Protein AF-A0A5J9U8E8-F1 (afdb_monomer)

Radius of gyration: 53.35 Å; Cα contacts (8 Å, |Δi|>4): 15; chains: 1; bounding box: 93×46×138 Å

Solvent-accessible surface area (backbone atoms only — not comparable to full-atom values): 11077 Å² total; per-residue (Å²): 137,84,82,74,70,74,61,59,66,53,51,55,56,49,52,52,52,48,34,71,74,65,72,51,77,86,63,54,74,63,57,52,53,49,50,54,48,50,54,51,52,48,52,50,49,53,50,50,50,47,49,62,63,32,67,74,78,73,69,73,52,64,86,80,55,54,71,72,59,50,50,54,52,50,52,53,48,54,49,52,51,50,53,51,51,49,55,53,49,50,53,52,52,52,52,54,49,51,54,51,51,50,51,52,51,52,53,50,50,52,53,52,51,53,52,53,49,51,54,53,52,52,50,50,52,53,50,51,52,50,51,52,50,52,51,51,54,53,51,51,53,48,49,55,50,47,53,53,51,56,63,53,56,77,73,60,88,71,88,80,93,77,88,84,95,83,83,88,80,79,78,83,83,78,86,79,87,76,90,80,86,90,134

pLDDT: mean 75.82, std 19.17, range [37.22, 98.06]

Sequence (183 aa):
KKTQPLVCCRLSRILEKYQTNSGKILWDEKHKSLSAEIDRVKKENDNMQIELRLVHLKGEDLNSLQPRELIAIEEALQNGQTNLREKQMDHWRLHKRNVRALNLVLVLCSYIIADGGKMLEDEHKLLTLRAHQQDVELSGGMRDLDIGYQYHQVHHDRDFTSQMPFTFRVQPSHPNLQEDEDE

Mean predicted aligned error: 21.03 Å

Structure (mmCIF, N/CA/C/O backbone):
data_AF-A0A5J9U8E8-F1
#
_entry.id   AF-A0A5J9U8E8-F1
#
loop_
_atom_site.group_PDB
_atom_site.id
_atom_site.type_symbol
_atom_site.label_atom_id
_atom_site.label_alt_id
_atom_site.label_comp_id
_atom_site.label_asym_id
_atom_site.label_entity_id
_atom_site.label_seq_id
_atom_site.pdbx_PDB_ins_code
_atom_site.Cartn_x
_atom_site.Cartn_y
_atom_site.Cartn_z
_atom_site.occupancy
_atom_site.B_iso_or_equiv
_atom_site.auth_seq_id
_atom_site.auth_comp_id
_atom_site.auth_asym_id
_atom_site.auth_atom_id
_atom_site.pdbx_PDB_model_num
ATOM 1 N N . LYS A 1 1 ? 11.512 24.139 36.842 1.00 37.47 1 LYS A N 1
ATOM 2 C CA . LYS A 1 1 ? 10.967 24.775 38.068 1.00 37.47 1 LYS A CA 1
ATOM 3 C C . LYS A 1 1 ? 9.468 24.996 37.859 1.00 37.47 1 LYS A C 1
ATOM 5 O O . LYS A 1 1 ? 9.111 25.944 37.181 1.00 37.47 1 LYS A O 1
ATOM 10 N N . LYS A 1 2 ? 8.603 24.077 38.313 1.00 39.78 2 LYS A N 1
ATOM 11 C CA . LYS A 1 2 ? 7.141 24.255 38.240 1.00 39.78 2 LYS A CA 1
ATOM 12 C C . LYS A 1 2 ? 6.689 24.917 39.538 1.00 39.78 2 LYS A C 1
ATOM 14 O O . LYS A 1 2 ? 6.655 24.271 40.579 1.00 39.78 2 LYS A O 1
ATOM 19 N N . THR A 1 3 ? 6.425 26.214 39.485 1.00 46.28 3 THR A N 1
ATOM 20 C CA . THR A 1 3 ? 5.823 26.985 40.575 1.00 46.28 3 THR A CA 1
ATOM 21 C C . THR A 1 3 ? 4.382 26.504 40.741 1.00 46.28 3 THR A C 1
ATOM 23 O O . THR A 1 3 ? 3.519 26.813 39.926 1.00 46.28 3 THR A O 1
ATOM 26 N N . GLN A 1 4 ? 4.126 25.679 41.757 1.00 51.72 4 GLN A N 1
ATOM 27 C CA . GLN A 1 4 ? 2.762 25.318 42.139 1.00 51.72 4 GLN A CA 1
ATOM 28 C C . GLN A 1 4 ? 2.015 26.576 42.616 1.00 51.72 4 GLN A C 1
ATOM 30 O O . GLN A 1 4 ? 2.573 27.343 43.409 1.00 51.72 4 GLN A O 1
ATOM 35 N N . PRO A 1 5 ? 0.754 26.791 42.204 1.00 49.06 5 PRO A N 1
ATOM 36 C CA . PRO A 1 5 ? -0.050 27.904 42.683 1.00 49.06 5 PRO A CA 1
ATOM 37 C C . PRO A 1 5 ? -0.567 27.583 44.092 1.00 49.06 5 PRO A C 1
ATOM 39 O O . PRO A 1 5 ? -1.714 27.195 44.295 1.00 49.06 5 PRO A O 1
ATOM 42 N N . LEU A 1 6 ? 0.290 27.786 45.093 1.00 52.88 6 LEU A N 1
ATOM 43 C CA . LEU A 1 6 ? 0.006 27.648 46.532 1.00 52.88 6 LEU A CA 1
ATOM 44 C C . LEU A 1 6 ? -1.137 28.550 47.050 1.00 52.88 6 LEU A C 1
ATOM 46 O O . LEU A 1 6 ? -1.513 28.456 48.223 1.00 52.88 6 LEU A O 1
ATOM 50 N N . VAL A 1 7 ? -1.666 29.433 46.199 1.00 53.09 7 VAL A N 1
ATOM 51 C CA . VAL A 1 7 ? -2.755 30.368 46.505 1.00 53.09 7 VAL A CA 1
ATOM 52 C C . VAL A 1 7 ? -4.131 29.748 46.220 1.00 53.09 7 VAL A C 1
ATOM 54 O O . VAL A 1 7 ? -5.043 29.938 47.021 1.00 53.09 7 VAL A O 1
ATOM 57 N N . CYS A 1 8 ? -4.274 28.929 45.168 1.00 52.53 8 CYS A N 1
ATOM 58 C CA . CYS A 1 8 ? -5.560 28.314 44.803 1.00 52.53 8 CYS A CA 1
ATOM 59 C C . CYS A 1 8 ? -6.044 27.341 45.893 1.00 52.53 8 CYS A C 1
ATOM 61 O O . CYS A 1 8 ? -7.137 27.493 46.432 1.00 52.53 8 CYS A O 1
ATOM 63 N N . CYS A 1 9 ? -5.173 26.431 46.344 1.00 55.84 9 CYS A N 1
ATOM 64 C CA . CYS A 1 9 ? -5.527 25.422 47.349 1.00 55.84 9 CYS A CA 1
ATOM 65 C C . CYS A 1 9 ? -5.866 26.019 48.727 1.00 55.84 9 CYS A C 1
ATOM 67 O O . CYS A 1 9 ? -6.602 25.413 49.505 1.00 55.84 9 CYS A O 1
ATOM 69 N N . ARG A 1 10 ? -5.318 27.199 49.053 1.00 72.19 10 ARG A N 1
ATOM 70 C CA . ARG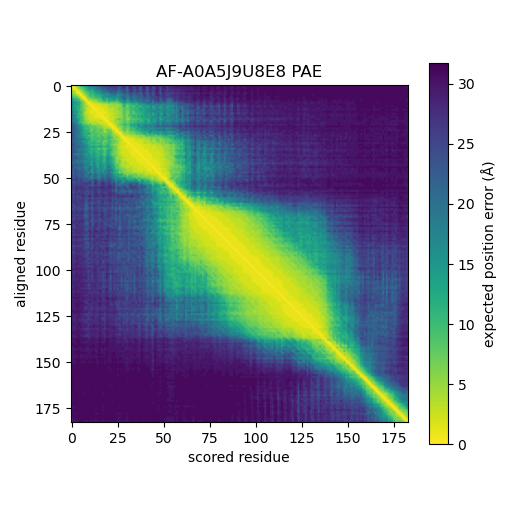 A 1 10 ? -5.547 27.871 50.341 1.00 72.19 10 ARG A CA 1
ATOM 71 C C . ARG A 1 10 ? -6.932 28.508 50.390 1.00 72.19 10 ARG A C 1
ATOM 73 O O . ARG A 1 10 ? -7.628 28.348 51.387 1.00 72.19 10 ARG A O 1
ATOM 80 N N . LEU A 1 11 ? -7.340 29.162 49.303 1.00 73.38 11 LEU A N 1
ATOM 81 C CA . LEU A 1 11 ? -8.665 29.759 49.182 1.00 73.38 11 LEU A CA 1
ATOM 82 C C . LEU A 1 11 ? -9.757 28.687 49.092 1.00 73.38 11 LEU A C 1
ATOM 84 O O . LEU A 1 11 ? -10.726 28.770 49.841 1.00 73.38 11 LEU A O 1
ATOM 88 N N . SER A 1 12 ? -9.569 27.640 48.278 1.00 76.50 12 SER A N 1
ATOM 89 C CA . SER A 1 12 ? -10.528 26.527 48.174 1.00 76.50 12 SER A CA 1
ATOM 90 C C . SER A 1 12 ? -10.829 25.905 49.537 1.00 76.50 12 SER A C 1
ATOM 92 O O . SER A 1 12 ? -11.984 25.715 49.898 1.00 76.50 12 SER A O 1
ATOM 94 N N . ARG A 1 13 ? -9.789 25.683 50.345 1.00 77.88 13 ARG A N 1
ATOM 95 C CA . ARG A 1 13 ? -9.898 25.068 51.671 1.00 77.88 13 ARG A CA 1
ATOM 96 C C . ARG A 1 13 ? -10.499 26.002 52.733 1.00 77.88 13 ARG A C 1
ATOM 98 O O . ARG A 1 13 ? -11.072 25.525 53.708 1.00 77.88 13 ARG A O 1
ATOM 105 N N . ILE A 1 14 ? -10.375 27.323 52.574 1.00 81.25 14 ILE A N 1
ATOM 106 C CA . ILE A 1 14 ? -11.047 28.317 53.433 1.00 81.25 14 ILE A CA 1
ATOM 107 C C . ILE A 1 14 ? -12.534 28.420 53.069 1.00 81.25 14 ILE A C 1
ATOM 109 O O . ILE A 1 14 ? -13.376 28.434 53.965 1.00 81.25 14 ILE A O 1
ATOM 113 N N . LEU A 1 15 ? -12.858 28.436 51.773 1.00 74.81 15 LEU A N 1
ATOM 114 C CA . LEU A 1 15 ? -14.234 28.477 51.274 1.00 74.81 15 LEU A CA 1
ATOM 115 C C . LEU A 1 15 ? -15.009 27.210 51.651 1.00 74.81 15 LEU A C 1
ATOM 117 O O . LEU A 1 15 ? -16.136 27.311 52.124 1.00 74.81 15 LEU A O 1
ATOM 121 N N . GLU A 1 16 ? -14.383 26.037 51.547 1.00 77.31 16 GLU A N 1
ATOM 122 C CA . GLU A 1 16 ? -14.964 24.755 51.962 1.00 77.31 16 GLU A CA 1
ATOM 123 C C . GLU A 1 16 ? -15.285 24.731 53.468 1.00 77.31 16 GLU A C 1
ATOM 125 O O . GLU A 1 16 ? -16.389 24.364 53.869 1.00 77.31 16 GLU A O 1
ATOM 130 N N . LYS A 1 17 ? -14.369 25.222 54.316 1.00 80.75 17 LYS A N 1
ATOM 131 C CA . LYS A 1 17 ? -14.613 25.369 55.763 1.00 80.75 17 LYS A CA 1
ATOM 132 C C . LYS A 1 17 ? -15.726 26.365 56.076 1.00 80.75 17 LYS A C 1
ATOM 134 O O . LYS A 1 17 ? -16.540 26.113 56.957 1.00 80.75 17 LYS A O 1
ATOM 139 N N . TYR A 1 18 ? -15.773 27.493 55.372 1.00 76.38 18 TYR A N 1
ATOM 140 C CA . TYR A 1 18 ? -16.843 28.471 55.546 1.00 76.38 18 TYR A CA 1
ATOM 141 C C . TYR A 1 18 ? -18.205 27.882 55.158 1.00 76.38 18 TYR A C 1
ATOM 143 O O . TYR A 1 18 ? -19.180 28.074 55.879 1.00 76.38 18 TYR A O 1
ATOM 151 N N . GLN A 1 19 ? -18.267 27.113 54.071 1.00 74.12 19 GLN A N 1
ATOM 152 C CA . GLN A 1 19 ? -19.494 26.476 53.597 1.00 74.12 19 GLN A CA 1
ATOM 153 C C . GLN A 1 19 ? -20.010 25.418 54.588 1.00 74.12 19 GLN A C 1
ATOM 155 O O . GLN A 1 19 ? -21.196 25.420 54.918 1.00 74.12 19 GLN A O 1
ATOM 160 N N . THR A 1 20 ? -19.114 24.584 55.129 1.00 76.06 20 THR A N 1
ATOM 161 C CA . THR A 1 20 ? -19.438 23.576 56.154 1.00 76.06 20 THR A CA 1
ATOM 162 C C . THR A 1 20 ? -19.908 24.210 57.465 1.00 76.06 20 THR A C 1
ATOM 164 O O . THR A 1 20 ? -20.854 23.724 58.077 1.00 76.06 20 THR A O 1
ATOM 167 N N . ASN A 1 21 ? -19.293 25.320 57.886 1.00 79.50 21 ASN A N 1
ATOM 168 C CA . ASN A 1 21 ? -19.608 25.959 59.166 1.00 79.50 21 ASN A CA 1
ATOM 169 C C . ASN A 1 21 ? -20.811 26.915 59.092 1.00 79.50 21 ASN A C 1
ATOM 171 O O . ASN A 1 21 ? -21.526 27.071 60.077 1.00 79.50 21 ASN A O 1
ATOM 175 N N . SER A 1 22 ? -21.026 27.584 57.955 1.00 74.00 22 SER A N 1
ATOM 176 C CA . SER A 1 22 ? -22.103 28.569 57.778 1.00 74.00 22 SER A CA 1
ATOM 177 C C . SER A 1 22 ? -23.404 27.954 57.253 1.00 74.00 22 SER A C 1
ATOM 179 O O . SER A 1 22 ? -24.429 28.637 57.281 1.00 74.00 22 SER A O 1
ATOM 181 N N . GLY A 1 23 ? -23.370 26.742 56.686 1.00 67.19 23 GLY A N 1
ATOM 182 C CA . GLY A 1 23 ? -24.523 26.083 56.053 1.00 67.19 23 GLY A CA 1
ATOM 183 C C . GLY A 1 23 ? -25.063 26.776 54.791 1.00 67.19 23 GLY A C 1
ATOM 184 O O . GLY A 1 23 ? -25.986 26.274 54.154 1.00 67.19 23 GLY A O 1
ATOM 185 N N . LYS A 1 24 ? -24.500 27.927 54.401 1.00 67.94 24 LYS A N 1
ATOM 186 C CA . LYS A 1 24 ? -24.875 28.674 53.198 1.00 67.94 24 LYS A CA 1
ATOM 187 C C . LYS A 1 24 ? -24.068 28.168 52.013 1.00 67.94 24 LYS A C 1
ATOM 189 O O . LYS A 1 24 ? -22.840 28.197 52.033 1.00 67.94 24 LYS A O 1
ATOM 194 N N . ILE A 1 25 ? -24.766 27.731 50.970 1.00 68.88 25 ILE A N 1
ATOM 195 C CA . ILE A 1 25 ? -24.139 27.288 49.729 1.00 68.88 25 ILE A CA 1
ATOM 196 C C . ILE A 1 25 ? -23.634 28.526 48.982 1.00 68.88 25 ILE A C 1
ATOM 198 O O . ILE A 1 25 ? -24.423 29.362 48.556 1.00 68.88 25 ILE A O 1
ATOM 202 N N . LEU A 1 26 ? -22.312 28.641 48.848 1.00 68.31 26 LEU A N 1
ATOM 203 C CA . LEU A 1 26 ? -21.644 29.733 48.124 1.00 68.31 26 LEU A CA 1
ATOM 204 C C . LEU A 1 26 ? -21.872 29.670 46.606 1.00 68.31 26 LEU A C 1
ATOM 206 O O . LEU A 1 26 ? -21.701 30.663 45.907 1.00 68.31 26 LEU A O 1
ATOM 210 N N . TRP A 1 27 ? -22.247 28.495 46.108 1.00 73.56 27 TRP A N 1
ATOM 211 C CA . TRP A 1 27 ? -22.506 28.227 44.702 1.00 73.56 27 TRP A CA 1
ATOM 212 C C . TRP A 1 27 ? -23.935 28.642 44.362 1.00 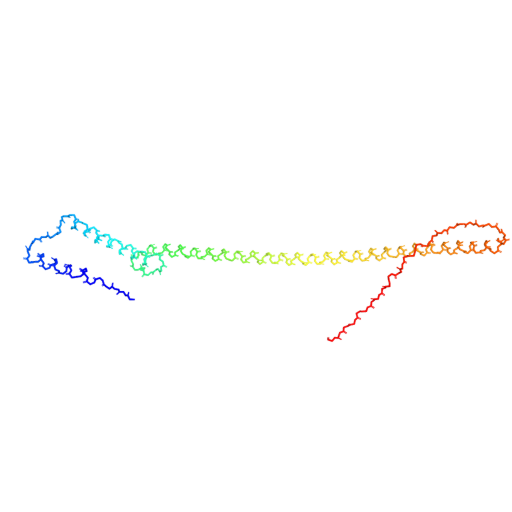73.56 27 TRP A C 1
ATOM 214 O O . TRP A 1 27 ? -24.888 28.076 44.907 1.00 73.56 27 TRP A O 1
ATOM 224 N N . ASP A 1 28 ? -24.086 29.597 43.447 1.00 76.75 28 ASP A N 1
ATOM 225 C CA . ASP A 1 28 ? -25.384 29.835 42.820 1.00 76.75 28 ASP A CA 1
ATOM 226 C C . ASP A 1 28 ? -25.791 28.634 41.937 1.00 76.75 28 ASP A C 1
ATOM 228 O O . ASP A 1 28 ? -25.000 27.725 41.652 1.00 76.75 28 ASP A O 1
ATOM 232 N N . GLU A 1 29 ? -27.050 28.620 41.505 1.00 81.56 29 GLU A N 1
ATOM 233 C CA . GLU A 1 29 ? -27.605 27.531 40.694 1.00 81.56 29 GLU A CA 1
ATOM 234 C C . GLU A 1 29 ? -26.835 27.327 39.375 1.00 81.56 29 GLU A C 1
ATOM 236 O O . GLU A 1 29 ? -26.676 26.202 38.900 1.00 81.56 29 GLU A O 1
ATOM 241 N N . LYS A 1 30 ? -26.270 28.402 38.811 1.00 81.94 30 LYS A N 1
ATOM 242 C CA . LYS A 1 30 ? -25.501 28.338 37.565 1.00 81.94 30 LYS A CA 1
ATOM 243 C C . LYS A 1 30 ? -24.173 27.620 37.763 1.00 81.94 30 LYS A C 1
ATOM 245 O O . LYS A 1 30 ? -23.822 26.785 36.935 1.00 81.94 30 LYS A O 1
ATOM 250 N N . HIS A 1 31 ? -23.447 27.893 38.848 1.00 83.25 31 HIS A N 1
ATOM 251 C CA . HIS A 1 31 ? -22.169 27.227 39.101 1.00 83.25 31 HIS A CA 1
ATOM 252 C C . HIS A 1 31 ? -22.350 25.735 39.412 1.00 83.25 31 HIS A C 1
ATOM 254 O O . HIS A 1 31 ? -21.521 24.927 38.997 1.00 83.25 31 HIS A O 1
ATOM 260 N N . LYS A 1 32 ? -23.448 25.344 40.075 1.00 82.50 32 LYS A N 1
ATOM 261 C CA . LYS A 1 32 ? -23.787 23.922 40.261 1.00 82.50 32 LYS A CA 1
ATOM 262 C C . LYS A 1 32 ? -24.104 23.236 38.937 1.00 82.50 32 LYS A C 1
ATOM 264 O O . LYS A 1 32 ? -23.546 22.177 38.658 1.00 82.50 32 LYS A O 1
ATOM 269 N N . SER A 1 33 ? -24.949 23.855 38.111 1.00 87.00 33 SER A N 1
ATOM 270 C CA . SER A 1 33 ? -25.283 23.336 36.782 1.00 87.00 33 SER A CA 1
ATOM 271 C C . SER A 1 33 ? -24.042 23.213 35.897 1.00 87.00 33 SER A C 1
ATOM 273 O O . SER A 1 33 ? -23.883 22.212 35.208 1.00 87.00 33 SER A O 1
ATOM 275 N N . LEU A 1 34 ? -23.145 24.201 35.935 1.00 89.00 34 LEU A N 1
ATOM 276 C CA . LEU A 1 34 ? -21.908 24.184 35.160 1.00 89.00 34 LEU A CA 1
ATOM 277 C C . LEU A 1 34 ? -20.933 23.114 35.665 1.00 89.00 34 LEU A C 1
ATOM 279 O O . LEU A 1 34 ? -20.301 22.446 34.855 1.00 89.00 34 LEU A O 1
ATOM 283 N N . SER A 1 35 ? -20.831 22.900 36.980 1.00 86.94 35 SER A N 1
ATOM 284 C CA . SER A 1 35 ? -20.032 21.799 37.534 1.00 86.94 35 SER A CA 1
ATOM 285 C C . SER A 1 35 ? -20.570 20.438 37.089 1.00 86.94 35 SER A C 1
ATOM 287 O O . SER A 1 35 ? -19.794 19.587 36.667 1.00 86.94 35 SER A O 1
ATOM 289 N N . ALA A 1 36 ? -21.893 20.252 37.115 1.00 89.69 36 ALA A N 1
ATOM 290 C CA . ALA A 1 36 ? -22.527 19.027 36.634 1.00 89.69 36 ALA A CA 1
ATOM 291 C C . ALA A 1 36 ? -22.300 18.810 35.127 1.00 89.69 36 ALA A C 1
ATOM 293 O O . ALA A 1 36 ? -22.057 17.684 34.698 1.00 89.69 36 ALA A O 1
ATOM 294 N N . GLU A 1 37 ? -22.333 19.882 34.329 1.00 91.19 37 GLU A N 1
ATOM 295 C CA . GLU A 1 37 ? -22.012 19.851 32.899 1.00 91.19 37 GLU A CA 1
ATOM 296 C C . GLU A 1 37 ? -20.549 19.458 32.659 1.00 91.19 37 GLU A C 1
ATOM 298 O O . GLU A 1 37 ? -20.271 18.580 31.847 1.00 91.19 37 GLU A O 1
ATOM 303 N N . ILE A 1 38 ? -19.615 20.042 33.417 1.00 90.31 38 ILE A N 1
ATOM 304 C CA . ILE A 1 38 ? -18.188 19.706 33.359 1.00 90.31 38 ILE A CA 1
ATOM 305 C C . ILE A 1 38 ? -17.965 18.224 33.677 1.00 90.31 38 ILE A C 1
ATOM 307 O O . ILE A 1 38 ? -17.190 17.568 32.985 1.00 90.31 38 ILE A O 1
ATOM 311 N N . ASP A 1 39 ? -18.630 17.680 34.695 1.00 91.44 39 ASP A N 1
ATOM 312 C CA . ASP A 1 39 ? -18.473 16.272 35.071 1.00 91.44 39 ASP A CA 1
ATOM 313 C C . ASP A 1 39 ? -19.092 15.324 34.032 1.00 91.44 39 ASP A C 1
ATOM 315 O O . ASP A 1 39 ? -18.523 14.270 33.737 1.00 91.44 39 ASP A O 1
ATOM 319 N N . ARG A 1 40 ? -20.202 15.725 33.401 1.00 94.75 40 ARG A N 1
ATOM 320 C CA . ARG A 1 40 ? -20.789 15.003 32.263 1.00 94.75 40 ARG A CA 1
ATOM 321 C C . ARG A 1 40 ? -19.854 14.984 31.054 1.00 94.75 40 ARG A C 1
ATOM 323 O O . ARG A 1 40 ? -19.593 13.910 30.521 1.00 94.75 40 ARG A O 1
ATOM 330 N N . VAL A 1 41 ? -19.314 16.142 30.671 1.00 89.50 41 VAL A N 1
ATOM 331 C CA . VAL A 1 41 ? -18.383 16.279 29.540 1.00 89.50 41 VAL A CA 1
ATOM 332 C C . VAL A 1 41 ? -17.078 15.530 29.806 1.00 89.50 41 VAL A C 1
ATOM 334 O O . VAL A 1 41 ? -16.542 14.907 28.896 1.00 89.50 41 VAL A O 1
ATOM 337 N N . LYS A 1 42 ? -16.567 15.526 31.044 1.00 91.25 42 LYS A N 1
ATOM 338 C CA . LYS A 1 42 ? -15.406 14.700 31.420 1.00 91.25 42 LYS A CA 1
ATOM 339 C C . LYS A 1 42 ? -15.688 13.215 31.236 1.00 91.25 42 LYS A C 1
ATOM 341 O O . LYS A 1 42 ? -14.891 12.535 30.606 1.00 91.25 42 LYS A O 1
ATOM 346 N N . LYS A 1 43 ? -16.837 12.731 31.717 1.00 91.31 43 LYS A N 1
ATOM 347 C CA . LYS A 1 43 ? -17.240 11.329 31.557 1.00 91.31 43 LYS A CA 1
ATOM 348 C C . LYS A 1 43 ? -17.389 10.938 30.084 1.00 91.31 43 LYS A C 1
ATOM 350 O O . LYS A 1 43 ? -16.976 9.854 29.691 1.00 91.31 43 LYS A O 1
ATOM 355 N N . GLU A 1 44 ? -17.957 11.819 29.267 1.00 86.19 44 GLU A N 1
ATOM 356 C CA . GLU A 1 44 ? -18.070 11.612 27.822 1.00 86.19 44 GLU A CA 1
ATOM 357 C C . GLU A 1 44 ? -16.695 11.604 27.139 1.00 86.19 44 GLU A C 1
ATOM 359 O O . GLU A 1 44 ? -16.427 10.748 26.302 1.00 86.19 44 GLU A O 1
ATOM 364 N N . ASN A 1 45 ? -15.787 12.499 27.534 1.00 83.81 45 ASN A N 1
ATOM 365 C CA . ASN A 1 45 ? -14.418 12.537 27.020 1.00 83.81 45 ASN A CA 1
ATOM 366 C C . ASN A 1 45 ? -13.623 11.283 27.408 1.00 83.81 45 ASN A C 1
ATOM 368 O O . ASN A 1 45 ? -12.926 10.724 26.566 1.00 83.81 45 ASN A O 1
ATOM 372 N N . ASP A 1 46 ? -13.774 10.802 28.642 1.00 81.69 46 ASP A N 1
ATOM 373 C CA . ASP A 1 46 ? -13.165 9.552 29.100 1.00 81.69 46 ASP A CA 1
ATOM 374 C C . ASP A 1 46 ? -13.709 8.356 28.303 1.00 81.69 46 ASP A C 1
ATOM 376 O O . ASP A 1 46 ? -12.930 7.524 27.840 1.00 81.69 46 ASP A O 1
ATOM 380 N N . ASN A 1 47 ? -15.023 8.312 28.050 1.00 78.62 47 ASN A N 1
ATOM 381 C CA . ASN A 1 47 ? -15.641 7.297 27.194 1.00 78.62 47 ASN A CA 1
ATOM 382 C C . ASN A 1 47 ? -15.101 7.353 25.756 1.00 78.62 47 ASN A C 1
ATOM 384 O O . ASN A 1 47 ? -14.697 6.328 25.213 1.00 78.62 47 ASN A O 1
ATOM 388 N N . MET A 1 48 ? -15.016 8.543 25.159 1.00 78.12 48 MET A N 1
ATOM 389 C CA . MET A 1 48 ? -14.456 8.713 23.815 1.00 78.12 48 MET A CA 1
ATOM 390 C C . MET A 1 48 ? -12.972 8.336 23.761 1.00 78.12 48 MET A C 1
ATOM 392 O O . MET A 1 48 ? -12.525 7.737 22.789 1.00 78.12 48 MET A O 1
ATOM 396 N N . GLN A 1 49 ? -12.185 8.651 24.793 1.00 69.62 49 GLN A N 1
ATOM 397 C CA . GLN A 1 49 ? -10.782 8.238 24.869 1.00 69.62 49 GLN A CA 1
ATOM 398 C C . GLN A 1 49 ? -10.628 6.724 25.006 1.00 69.62 49 GLN A C 1
ATOM 400 O O . GLN A 1 49 ? -9.678 6.175 24.451 1.00 69.62 49 GLN A O 1
ATOM 405 N N . ILE A 1 50 ? -11.539 6.053 25.717 1.00 64.12 50 ILE A N 1
ATOM 406 C CA . ILE A 1 50 ? -11.605 4.590 25.792 1.00 64.12 50 ILE A CA 1
ATOM 407 C C . ILE A 1 50 ? -11.925 4.017 24.409 1.00 64.12 50 ILE A C 1
ATOM 409 O O . ILE A 1 50 ? -11.171 3.179 23.927 1.00 64.12 50 ILE A O 1
ATOM 413 N N . GLU A 1 51 ? -12.951 4.517 23.721 1.00 62.50 51 GLU A N 1
ATOM 414 C CA . GLU A 1 51 ? -13.308 4.062 22.369 1.00 62.50 51 GLU A CA 1
ATOM 415 C C . GLU A 1 51 ? -12.176 4.308 21.353 1.00 62.50 51 GLU A C 1
ATOM 417 O O . GLU A 1 51 ? -11.796 3.411 20.599 1.00 62.50 51 GLU A O 1
ATOM 422 N N . LEU A 1 52 ? -11.544 5.486 21.381 1.00 60.50 52 LEU A N 1
ATOM 423 C CA . LEU A 1 52 ? -10.422 5.823 20.498 1.00 60.50 52 LEU A CA 1
ATOM 424 C C . LEU A 1 52 ? -9.147 5.018 20.810 1.00 60.50 52 LEU A C 1
ATOM 426 O O . LEU A 1 52 ? -8.379 4.722 19.892 1.00 60.50 52 LEU A O 1
ATOM 430 N N . ARG A 1 53 ? -8.894 4.671 22.083 1.00 57.38 53 ARG A N 1
ATOM 431 C CA . ARG A 1 53 ? -7.690 3.934 22.513 1.00 57.38 53 ARG A CA 1
ATOM 432 C C . ARG A 1 53 ? -7.841 2.414 22.402 1.00 57.38 53 ARG A C 1
ATOM 434 O O . ARG A 1 53 ? -6.882 1.776 21.982 1.00 57.38 53 ARG A O 1
ATOM 441 N N . LEU A 1 54 ? -8.994 1.841 22.751 1.00 52.78 54 LEU A N 1
ATOM 442 C CA . LEU A 1 54 ? -9.202 0.385 22.817 1.00 52.78 54 LEU A CA 1
ATOM 443 C C . LEU A 1 54 ? -9.817 -0.217 21.540 1.00 52.78 54 LEU A C 1
ATOM 445 O O . LEU A 1 54 ? -9.482 -1.356 21.210 1.00 52.78 54 LEU A O 1
ATOM 449 N N . VAL A 1 55 ? -10.643 0.521 20.783 1.00 55.34 55 VAL A N 1
ATOM 450 C CA . VAL A 1 55 ? -11.466 -0.074 19.705 1.00 55.34 55 VAL A CA 1
ATOM 451 C C . VAL A 1 55 ? -10.873 0.090 18.296 1.00 55.34 55 VAL A C 1
ATOM 453 O O . VAL A 1 55 ? -11.042 -0.803 17.471 1.00 55.34 55 VAL A O 1
ATOM 456 N N . HIS A 1 56 ? -10.117 1.156 17.988 1.00 53.12 56 HIS A N 1
ATOM 457 C CA . HIS A 1 56 ? -9.818 1.482 16.577 1.00 53.12 56 HIS A CA 1
ATOM 458 C C . HIS A 1 56 ? -8.397 1.228 16.046 1.00 53.12 56 HIS A C 1
ATOM 460 O O . HIS A 1 56 ? -8.230 1.218 14.828 1.00 53.12 56 HIS A O 1
ATOM 466 N N . LEU A 1 57 ? -7.365 1.029 16.878 1.00 53.94 57 LEU A N 1
ATOM 467 C CA . LEU A 1 57 ? -5.981 1.018 16.357 1.00 53.94 57 LEU A CA 1
ATOM 468 C C . LEU A 1 57 ? -5.109 -0.183 16.742 1.00 53.94 57 LEU A C 1
ATOM 470 O O . LEU A 1 57 ? -4.046 -0.343 16.144 1.00 53.94 57 LEU A O 1
ATOM 474 N N . LYS A 1 58 ? -5.513 -1.030 17.700 1.00 57.47 58 LYS A N 1
ATOM 475 C CA . LYS A 1 58 ? -4.641 -2.119 18.191 1.00 57.47 58 LYS A CA 1
ATOM 476 C C . LYS A 1 58 ? -5.315 -3.454 18.528 1.00 57.47 58 LYS A C 1
ATOM 478 O O . LYS A 1 58 ? -4.599 -4.401 18.828 1.00 57.47 58 LYS A O 1
ATOM 483 N N . GLY A 1 59 ? -6.646 -3.558 18.455 1.00 57.62 59 GLY A N 1
ATOM 484 C CA . GLY A 1 59 ? -7.352 -4.794 18.826 1.00 57.62 59 GLY A CA 1
ATOM 485 C C . GLY A 1 59 ? -7.225 -5.137 20.316 1.00 57.62 59 GLY A C 1
ATOM 486 O O . GLY A 1 59 ? -7.098 -6.305 20.666 1.00 57.62 59 GLY A O 1
ATOM 487 N N . GLU A 1 60 ? -7.201 -4.128 21.191 1.00 58.56 60 GLU A N 1
ATOM 488 C CA . GLU A 1 60 ? -6.928 -4.317 22.624 1.00 58.56 60 GLU A CA 1
ATOM 489 C C . GLU A 1 60 ? -8.185 -4.670 23.446 1.00 58.56 60 GLU A C 1
ATOM 491 O O . GLU A 1 60 ? -8.034 -5.234 24.527 1.00 58.56 60 GLU A O 1
ATOM 496 N N . ASP A 1 61 ? -9.408 -4.446 22.938 1.00 56.84 61 ASP A N 1
ATOM 497 C CA . ASP A 1 61 ? -10.646 -4.927 23.587 1.00 56.84 61 ASP A CA 1
ATOM 498 C C . ASP A 1 61 ? -11.558 -5.748 22.662 1.00 56.84 61 ASP A C 1
ATOM 500 O O . ASP A 1 61 ? -12.712 -5.410 22.388 1.00 56.84 61 ASP A O 1
ATOM 504 N N . LEU A 1 62 ? -11.024 -6.874 22.183 1.00 59.53 62 LEU A N 1
ATOM 505 C CA . LEU A 1 62 ? -11.772 -7.876 21.412 1.00 59.53 62 LEU A CA 1
ATOM 506 C C . LEU A 1 62 ? -12.854 -8.586 22.244 1.00 59.53 62 LEU A C 1
ATOM 508 O O . LEU A 1 62 ? -13.747 -9.206 21.675 1.00 59.53 62 LEU A O 1
ATOM 512 N N . ASN A 1 63 ? -12.790 -8.491 23.577 1.00 63.72 63 ASN A N 1
ATOM 513 C CA . ASN A 1 63 ? -13.721 -9.161 24.487 1.00 63.72 63 ASN A CA 1
ATOM 514 C C . ASN A 1 63 ? -15.089 -8.463 24.570 1.00 63.72 63 ASN A C 1
ATOM 516 O O . ASN A 1 63 ? -16.046 -9.067 25.053 1.00 63.72 63 ASN A O 1
ATOM 520 N N . SER A 1 64 ? -15.186 -7.210 24.115 1.00 68.00 64 SER A N 1
ATOM 521 C CA . SER A 1 64 ? -16.444 -6.451 24.065 1.00 68.00 64 SER A CA 1
ATOM 522 C C . SER A 1 64 ? -17.275 -6.713 22.797 1.00 68.00 64 SER A C 1
ATOM 524 O O . SER A 1 64 ? -18.490 -6.505 22.802 1.00 68.00 64 SER A O 1
ATOM 526 N N . LEU A 1 65 ? -16.637 -7.193 21.722 1.00 69.25 65 LEU A N 1
ATOM 527 C CA . LEU A 1 65 ? -17.244 -7.413 20.406 1.00 69.25 65 LEU A CA 1
ATOM 528 C C . LEU A 1 65 ? -17.981 -8.752 20.334 1.00 69.25 65 LEU A C 1
ATOM 530 O O . LEU A 1 65 ? -17.514 -9.772 20.845 1.00 69.25 65 LEU A O 1
ATOM 534 N N . GLN A 1 66 ? -19.124 -8.779 19.641 1.00 77.56 66 GLN A N 1
ATOM 535 C CA . GLN A 1 66 ? -19.820 -10.038 19.393 1.00 77.56 66 GLN A CA 1
ATOM 536 C C . GLN A 1 66 ? -19.068 -10.870 18.340 1.00 77.56 66 GLN A C 1
ATOM 538 O O . GLN A 1 66 ? -18.513 -10.306 17.392 1.00 77.56 66 GLN A O 1
ATOM 543 N N . PRO A 1 67 ? -19.114 -12.215 18.405 1.00 83.12 67 PRO A N 1
ATOM 544 C CA . PRO A 1 67 ? -18.404 -13.078 17.456 1.00 83.12 67 PRO A CA 1
ATOM 545 C C . PRO A 1 67 ? -18.691 -12.763 15.980 1.00 83.12 67 PRO A C 1
ATOM 547 O O . PRO A 1 67 ? -17.804 -12.840 15.139 1.00 83.12 67 PRO A O 1
ATOM 550 N N . ARG A 1 68 ? -19.924 -12.352 15.658 1.00 83.25 68 ARG A N 1
ATOM 551 C CA . ARG A 1 68 ? -20.326 -11.984 14.292 1.00 83.25 68 ARG A CA 1
ATOM 552 C C . ARG A 1 68 ? -19.612 -10.733 13.772 1.00 83.25 68 ARG A C 1
ATOM 554 O O . ARG A 1 68 ? -19.303 -10.660 12.588 1.00 83.25 68 ARG A O 1
ATOM 561 N N . GLU A 1 69 ? -19.384 -9.755 14.640 1.00 78.19 69 GLU A N 1
ATOM 562 C CA . GLU A 1 69 ? -18.693 -8.510 14.294 1.00 78.19 69 GLU A CA 1
ATOM 563 C C . GLU A 1 69 ? -17.196 -8.771 14.120 1.00 78.19 69 GLU A C 1
ATOM 565 O O . GLU A 1 69 ? -16.588 -8.276 13.174 1.00 78.19 69 GLU A O 1
ATOM 570 N N . LEU A 1 70 ? -16.631 -9.633 14.971 1.00 83.19 70 LEU A N 1
ATOM 571 C CA . LEU A 1 70 ? -15.236 -10.050 14.887 1.00 83.19 70 LEU A CA 1
ATOM 572 C C . LEU A 1 70 ? -14.927 -10.800 13.580 1.00 83.19 70 LEU A C 1
ATOM 574 O O . LEU A 1 70 ? -13.954 -10.465 12.910 1.00 83.19 70 LEU A O 1
ATOM 578 N N . ILE A 1 71 ? -15.784 -11.748 13.182 1.00 84.81 71 ILE A N 1
ATOM 579 C CA . ILE A 1 71 ? -15.641 -12.500 11.921 1.00 84.81 71 ILE A CA 1
ATOM 580 C C . ILE A 1 71 ? -15.659 -11.556 10.713 1.00 84.81 71 ILE A C 1
ATOM 582 O O . ILE A 1 71 ? -14.817 -11.666 9.827 1.00 84.81 71 ILE A O 1
ATOM 586 N N . ALA A 1 72 ? -16.581 -10.589 10.684 1.00 86.19 72 ALA A N 1
ATOM 587 C CA . ALA A 1 72 ? -16.666 -9.637 9.577 1.00 86.19 72 ALA A CA 1
ATOM 588 C C . ALA A 1 72 ? -15.396 -8.771 9.451 1.00 86.19 72 ALA A C 1
ATOM 590 O O . ALA A 1 72 ? -14.939 -8.489 8.342 1.00 86.19 72 ALA A O 1
ATOM 591 N N . ILE A 1 73 ? -14.810 -8.365 10.583 1.00 85.44 73 ILE A N 1
ATOM 592 C CA . ILE A 1 73 ? -13.554 -7.604 10.616 1.00 85.44 73 ILE A CA 1
ATOM 593 C C . ILE A 1 73 ? -12.379 -8.477 10.160 1.00 85.44 73 ILE A C 1
ATOM 595 O O . ILE A 1 73 ? -11.556 -8.023 9.363 1.00 85.44 73 ILE A O 1
ATOM 599 N N . GLU A 1 74 ? -12.310 -9.723 10.629 1.00 88.12 74 GLU A N 1
ATOM 600 C CA . GLU A 1 74 ? -11.283 -10.687 10.230 1.00 88.12 74 GLU A CA 1
ATOM 601 C C . GLU A 1 74 ? -11.319 -10.942 8.720 1.00 88.12 74 GLU A C 1
ATOM 603 O O . GLU A 1 74 ? -10.297 -10.795 8.052 1.00 88.12 74 GLU A O 1
ATOM 608 N N . GLU A 1 75 ? -12.491 -11.234 8.154 1.00 91.50 75 GLU A N 1
ATOM 609 C CA . GLU A 1 75 ? -12.659 -11.453 6.715 1.00 91.50 75 GLU A CA 1
ATOM 610 C C . GLU A 1 75 ? -12.257 -10.219 5.899 1.00 91.50 75 GLU A C 1
ATOM 612 O O . GLU A 1 75 ? -11.532 -10.332 4.906 1.00 91.50 75 GLU A O 1
ATOM 617 N N . ALA A 1 76 ? -12.679 -9.023 6.319 1.00 92.75 76 ALA A N 1
ATOM 618 C CA . ALA A 1 76 ? -12.307 -7.779 5.651 1.00 92.75 76 ALA A CA 1
ATOM 619 C C . ALA A 1 76 ? -10.788 -7.545 5.681 1.00 92.75 76 ALA A C 1
ATOM 621 O O . ALA A 1 76 ? -10.199 -7.164 4.663 1.00 92.75 76 ALA A O 1
ATOM 622 N N . LEU A 1 77 ? -10.137 -7.813 6.816 1.00 92.00 77 LEU A N 1
ATOM 623 C CA . LEU A 1 77 ? -8.693 -7.665 6.970 1.00 92.00 77 LEU A CA 1
ATOM 624 C C . LEU A 1 77 ? -7.927 -8.709 6.149 1.00 92.00 77 LEU A C 1
ATOM 626 O O . LEU A 1 77 ? -6.978 -8.359 5.445 1.00 92.00 77 LEU A O 1
ATOM 630 N N . GLN A 1 78 ? -8.363 -9.968 6.183 1.00 94.81 78 GLN A N 1
ATOM 631 C CA . GLN A 1 78 ? -7.791 -11.075 5.417 1.00 94.81 78 GLN A CA 1
ATOM 632 C C . GLN A 1 78 ? -7.867 -10.795 3.909 1.00 94.81 78 GLN A C 1
ATOM 634 O O . GLN A 1 78 ? -6.880 -10.963 3.179 1.00 94.81 78 GLN A O 1
ATOM 639 N N . ASN A 1 79 ? -9.019 -10.302 3.446 1.00 96.19 79 ASN A N 1
ATOM 640 C CA . ASN A 1 79 ? -9.238 -9.900 2.060 1.00 96.19 79 ASN A CA 1
ATOM 641 C C . ASN A 1 79 ? -8.363 -8.700 1.683 1.00 96.19 79 ASN A C 1
ATOM 643 O O . ASN A 1 79 ? -7.662 -8.742 0.671 1.00 96.19 79 ASN A O 1
ATOM 647 N N . GLY A 1 80 ? -8.331 -7.656 2.517 1.00 96.19 80 GLY A N 1
ATOM 648 C CA . GLY A 1 80 ? -7.482 -6.483 2.303 1.00 96.19 80 GLY A CA 1
ATOM 649 C C . GLY A 1 80 ? -5.999 -6.848 2.205 1.00 96.19 80 GLY A C 1
ATOM 650 O O . GLY A 1 80 ? -5.304 -6.415 1.285 1.00 96.19 80 GLY A O 1
ATOM 651 N N . GLN A 1 81 ? -5.523 -7.715 3.098 1.00 96.19 81 GLN A N 1
ATOM 652 C CA . GLN A 1 81 ? -4.143 -8.191 3.111 1.00 96.19 81 GLN A CA 1
ATOM 653 C C . GLN A 1 81 ? -3.810 -9.030 1.870 1.00 96.19 81 GLN A C 1
ATOM 655 O O . GLN A 1 81 ? -2.725 -8.903 1.298 1.00 96.19 81 GLN A O 1
ATOM 660 N N . THR A 1 82 ? -4.740 -9.881 1.435 1.00 97.69 82 THR A N 1
ATOM 661 C CA . THR A 1 82 ? -4.575 -10.712 0.236 1.00 97.69 82 THR A CA 1
ATOM 662 C C . THR A 1 82 ? -4.507 -9.859 -1.027 1.00 97.69 82 THR A C 1
ATOM 664 O O . THR A 1 82 ? -3.563 -10.013 -1.802 1.00 97.69 82 THR A O 1
ATOM 667 N N . ASN A 1 83 ? -5.407 -8.886 -1.173 1.00 97.56 83 ASN A N 1
ATOM 668 C CA . ASN A 1 83 ? -5.401 -7.945 -2.295 1.00 97.56 83 ASN A CA 1
ATOM 669 C C . ASN A 1 83 ? -4.106 -7.120 -2.343 1.00 97.56 83 ASN A C 1
ATOM 671 O O . ASN A 1 83 ? -3.550 -6.870 -3.413 1.00 97.56 83 ASN A O 1
ATOM 675 N N . LEU A 1 84 ? -3.588 -6.709 -1.183 1.00 97.44 84 LEU A N 1
ATOM 676 C CA . LEU A 1 84 ? -2.352 -5.935 -1.108 1.00 97.44 84 LEU A CA 1
ATOM 677 C C . LEU A 1 84 ? -1.134 -6.767 -1.538 1.00 97.44 84 LEU A C 1
ATOM 679 O O . LEU A 1 84 ? -0.302 -6.283 -2.307 1.00 97.44 84 LEU A O 1
ATOM 683 N N . ARG A 1 85 ? -1.064 -8.038 -1.119 1.00 97.19 85 ARG A N 1
ATOM 684 C CA . ARG A 1 85 ? -0.039 -8.985 -1.591 1.00 97.19 85 ARG A CA 1
ATOM 685 C C . ARG A 1 85 ? -0.125 -9.229 -3.096 1.00 97.19 85 ARG A C 1
ATOM 687 O O . ARG A 1 85 ? 0.909 -9.280 -3.759 1.00 97.19 85 ARG A O 1
ATOM 694 N N . GLU A 1 86 ? -1.330 -9.360 -3.642 1.00 97.50 86 GLU A N 1
ATOM 695 C CA . GLU A 1 86 ? -1.534 -9.533 -5.082 1.00 97.50 86 GLU A CA 1
ATOM 696 C C . GLU A 1 86 ? -1.014 -8.320 -5.863 1.00 97.50 86 GLU A C 1
ATOM 698 O O . GLU A 1 86 ? -0.192 -8.475 -6.766 1.00 97.50 86 GLU A O 1
ATOM 703 N N . LYS A 1 87 ? -1.369 -7.099 -5.441 1.00 97.56 87 LYS A N 1
ATOM 704 C CA . LYS A 1 87 ? -0.865 -5.864 -6.064 1.00 97.56 87 LYS A CA 1
ATOM 705 C C . LYS A 1 87 ? 0.657 -5.739 -6.001 1.00 97.56 87 LYS A C 1
ATOM 707 O O . LYS A 1 87 ? 1.280 -5.329 -6.981 1.00 97.56 87 LYS A O 1
ATOM 712 N N . GLN A 1 88 ? 1.270 -6.113 -4.878 1.00 97.56 88 GLN A N 1
ATOM 713 C CA . GLN A 1 88 ? 2.731 -6.165 -4.760 1.00 97.56 88 GLN A CA 1
ATOM 714 C C . GLN A 1 88 ? 3.338 -7.165 -5.752 1.00 97.56 88 GLN A C 1
ATOM 716 O O . GLN A 1 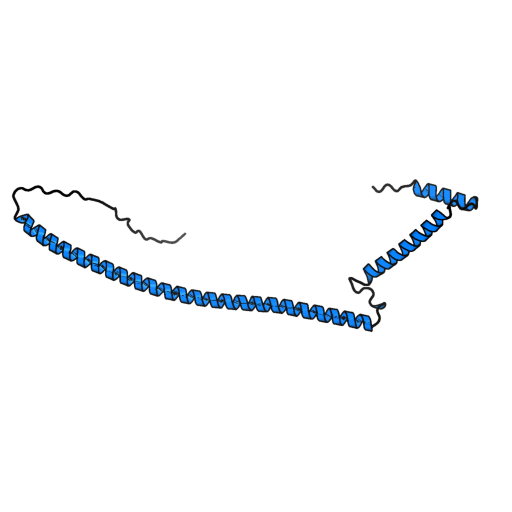88 ? 4.336 -6.865 -6.415 1.00 97.56 88 GLN A O 1
ATOM 721 N N . MET A 1 89 ? 2.722 -8.340 -5.887 1.00 96.94 89 MET A N 1
ATOM 722 C CA . MET A 1 89 ? 3.175 -9.366 -6.817 1.00 96.94 89 MET A CA 1
ATOM 723 C C . MET A 1 89 ? 3.036 -8.921 -8.276 1.00 96.94 89 MET A C 1
ATOM 725 O O . MET A 1 89 ? 3.951 -9.159 -9.064 1.00 96.94 89 MET A O 1
ATOM 729 N N . ASP A 1 90 ? 1.949 -8.244 -8.638 1.00 97.31 90 ASP A N 1
ATOM 730 C CA . ASP A 1 90 ? 1.741 -7.694 -9.980 1.00 97.31 90 ASP A CA 1
ATOM 731 C C . ASP A 1 90 ? 2.808 -6.666 -10.346 1.00 97.31 90 ASP A C 1
ATOM 733 O O . ASP A 1 90 ? 3.397 -6.745 -11.427 1.00 97.31 90 ASP A O 1
ATOM 737 N N . HIS A 1 91 ? 3.123 -5.750 -9.425 1.00 97.25 91 HIS A N 1
ATOM 738 C CA . HIS A 1 91 ? 4.189 -4.773 -9.628 1.00 97.25 91 HIS A CA 1
ATOM 739 C C . HIS A 1 91 ? 5.542 -5.463 -9.870 1.00 97.25 91 HIS A C 1
ATOM 741 O O . HIS A 1 91 ? 6.259 -5.137 -10.820 1.00 97.25 91 HIS A O 1
ATOM 747 N N . TRP A 1 92 ? 5.870 -6.477 -9.064 1.00 97.38 92 TRP A N 1
ATOM 748 C CA . TRP A 1 92 ? 7.088 -7.267 -9.250 1.00 97.38 92 TRP A CA 1
ATOM 749 C C . TRP A 1 92 ? 7.104 -8.017 -10.593 1.00 97.38 92 TRP A C 1
ATOM 751 O O . TRP A 1 92 ? 8.116 -8.016 -11.299 1.00 97.38 92 TRP A O 1
ATOM 761 N N . ARG A 1 93 ? 5.979 -8.629 -10.989 1.00 97.81 93 ARG A N 1
ATOM 762 C CA . ARG A 1 93 ? 5.844 -9.345 -12.269 1.00 97.81 93 ARG A CA 1
ATOM 763 C C . ARG A 1 93 ? 6.026 -8.401 -13.453 1.00 97.81 93 ARG A C 1
ATOM 765 O O . ARG A 1 93 ? 6.739 -8.755 -14.393 1.00 97.81 93 ARG A O 1
ATOM 772 N N . LEU A 1 94 ? 5.417 -7.217 -13.411 1.00 97.56 94 LEU A N 1
ATOM 773 C CA . LEU A 1 94 ? 5.561 -6.199 -14.449 1.00 97.56 94 LEU A CA 1
ATOM 774 C C . LEU A 1 94 ? 7.016 -5.745 -14.567 1.00 97.56 94 LEU A C 1
ATOM 776 O O . LEU A 1 94 ? 7.573 -5.777 -15.661 1.00 97.56 94 LEU A O 1
ATOM 780 N N . HIS A 1 95 ? 7.660 -5.419 -13.445 1.00 97.56 95 HIS A N 1
ATOM 781 C CA . HIS A 1 95 ? 9.070 -5.036 -13.439 1.00 97.56 95 HIS A CA 1
ATOM 782 C C . HIS A 1 95 ? 9.954 -6.129 -14.058 1.00 97.56 95 HIS A C 1
ATOM 784 O O . HIS A 1 95 ? 10.753 -5.862 -14.954 1.00 97.56 95 HIS A O 1
ATOM 790 N N . LYS A 1 96 ? 9.743 -7.394 -13.676 1.00 97.81 96 LYS A N 1
ATOM 791 C CA . LYS A 1 96 ? 10.472 -8.536 -14.241 1.00 97.81 96 LYS A CA 1
ATOM 792 C C . LYS A 1 96 ? 10.250 -8.697 -15.749 1.00 97.81 96 LYS A C 1
ATOM 794 O O . LYS A 1 96 ? 11.187 -9.041 -16.469 1.00 97.81 96 LYS A O 1
ATOM 799 N N . ARG A 1 97 ? 9.028 -8.466 -16.245 1.00 97.56 97 ARG A N 1
ATOM 800 C CA . ARG A 1 97 ? 8.723 -8.483 -17.688 1.00 97.56 97 ARG A CA 1
ATOM 801 C C . ARG A 1 97 ? 9.417 -7.337 -18.417 1.00 97.56 97 ARG A C 1
ATOM 803 O O . ARG A 1 97 ? 10.008 -7.591 -19.460 1.00 97.56 97 ARG A O 1
ATOM 810 N N . ASN A 1 98 ? 9.409 -6.133 -17.851 1.00 97.69 98 ASN A N 1
ATOM 811 C CA . ASN A 1 98 ? 10.072 -4.967 -18.433 1.00 97.69 98 ASN A CA 1
ATOM 812 C C . ASN A 1 98 ? 11.585 -5.175 -18.532 1.00 97.69 98 ASN A C 1
ATOM 814 O O . ASN A 1 98 ? 12.156 -4.93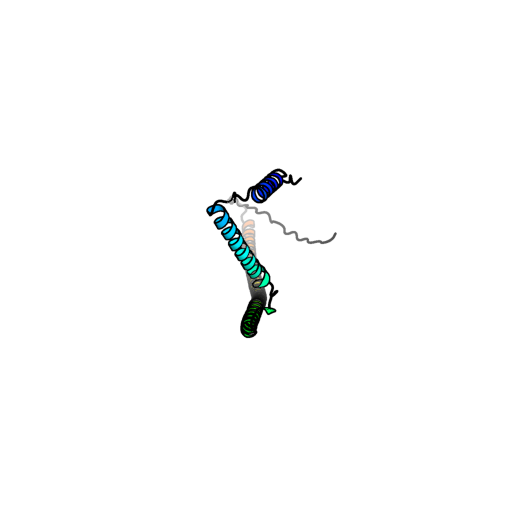1 -19.587 1.00 97.69 98 ASN A O 1
ATOM 818 N N . VAL A 1 99 ? 12.222 -5.714 -17.489 1.00 97.81 99 VAL A N 1
ATOM 819 C CA . VAL A 1 99 ? 13.653 -6.060 -17.524 1.00 97.81 99 VAL A CA 1
ATOM 820 C C . VAL A 1 99 ? 13.947 -7.102 -18.606 1.00 97.81 99 VAL A C 1
ATOM 822 O O . VAL A 1 99 ? 14.900 -6.957 -19.363 1.00 97.81 99 VAL A O 1
ATOM 825 N N . ARG A 1 100 ? 13.116 -8.146 -18.729 1.00 97.25 100 ARG A N 1
ATOM 826 C CA . ARG A 1 100 ? 13.270 -9.155 -19.794 1.00 97.25 100 ARG A CA 1
ATOM 827 C C . ARG A 1 100 ? 13.110 -8.557 -21.191 1.00 97.25 100 ARG A C 1
ATOM 829 O O . ARG A 1 100 ? 13.902 -8.879 -22.068 1.00 97.25 100 ARG A O 1
ATOM 836 N N . ALA A 1 101 ? 12.108 -7.703 -21.388 1.00 97.88 101 ALA A N 1
ATOM 837 C CA . ALA A 1 101 ? 11.876 -7.026 -22.658 1.00 97.88 101 ALA A CA 1
ATOM 838 C C . ALA A 1 101 ? 13.041 -6.091 -23.007 1.00 97.88 101 ALA A C 1
ATOM 840 O O . ALA A 1 101 ? 13.527 -6.130 -24.131 1.00 97.88 101 ALA A O 1
ATOM 841 N N . LEU A 1 102 ? 13.542 -5.324 -22.034 1.00 97.88 102 LEU A N 1
ATOM 842 C CA . LEU A 1 102 ? 14.695 -4.449 -22.223 1.00 97.88 102 LEU A CA 1
ATOM 843 C C . LEU A 1 102 ? 15.948 -5.249 -22.595 1.00 97.88 102 LEU A C 1
ATOM 845 O O . LEU A 1 102 ? 16.620 -4.894 -23.554 1.00 97.88 102 LEU A O 1
ATOM 849 N N . ASN A 1 103 ? 16.220 -6.362 -21.910 1.00 97.69 103 ASN A N 1
ATOM 850 C CA . ASN A 1 103 ? 17.330 -7.250 -22.268 1.00 97.69 103 ASN A CA 1
ATOM 851 C C . ASN A 1 103 ? 17.196 -7.794 -23.695 1.00 97.69 103 ASN A C 1
ATOM 853 O O . ASN A 1 103 ? 18.178 -7.813 -24.430 1.00 97.69 103 ASN A O 1
ATOM 857 N N . LEU A 1 104 ? 15.992 -8.200 -24.112 1.00 97.88 104 LEU A N 1
ATOM 858 C CA . LEU A 1 104 ? 15.761 -8.666 -25.481 1.00 97.88 104 LEU A CA 1
ATOM 859 C C . LEU A 1 104 ? 16.031 -7.556 -26.508 1.00 97.88 104 LEU A C 1
ATOM 861 O O . LEU A 1 104 ? 16.685 -7.805 -27.518 1.00 97.88 104 LEU A O 1
ATOM 865 N N . VAL A 1 105 ? 15.569 -6.333 -26.231 1.00 97.88 105 VAL A N 1
ATOM 866 C CA . VAL A 1 105 ? 15.822 -5.162 -27.083 1.00 97.88 105 VAL A CA 1
ATOM 867 C C . VAL A 1 105 ? 17.315 -4.845 -27.147 1.00 97.88 105 VAL A C 1
ATOM 869 O O . VAL A 1 105 ? 17.824 -4.592 -28.231 1.00 97.88 105 VAL A O 1
ATOM 872 N N . LEU A 1 106 ? 18.037 -4.911 -26.026 1.00 98.06 106 LEU A N 1
ATOM 873 C CA . LEU A 1 106 ? 19.485 -4.686 -25.995 1.00 98.06 106 LEU A CA 1
ATOM 874 C C . LEU A 1 106 ? 20.240 -5.705 -26.853 1.00 98.06 106 LEU A C 1
ATOM 876 O O . LEU A 1 106 ? 21.103 -5.316 -27.639 1.00 98.06 106 LEU A O 1
ATOM 880 N N . VAL A 1 107 ? 19.888 -6.989 -26.749 1.00 98.00 107 VAL A N 1
ATOM 881 C CA . VAL A 1 107 ? 20.485 -8.050 -27.575 1.00 98.00 107 VAL A CA 1
ATOM 882 C C . VAL A 1 107 ? 20.204 -7.806 -29.058 1.00 98.00 107 VAL A C 1
ATOM 884 O O . VAL A 1 107 ? 21.117 -7.890 -29.877 1.00 98.00 107 VAL A O 1
ATOM 887 N N . LEU A 1 108 ? 18.964 -7.452 -29.408 1.00 98.00 108 LEU A N 1
ATOM 888 C CA . LEU A 1 108 ? 18.591 -7.167 -30.791 1.00 98.00 108 LEU A CA 1
ATOM 889 C C . LEU A 1 108 ? 19.337 -5.942 -31.342 1.00 98.00 108 LEU A C 1
ATOM 891 O O . LEU A 1 108 ? 19.888 -6.008 -32.437 1.00 98.00 108 LEU A O 1
ATOM 895 N N . CYS A 1 109 ? 19.402 -4.850 -30.576 1.00 97.69 109 CYS A N 1
ATOM 896 C CA . CYS A 1 109 ? 20.163 -3.660 -30.952 1.00 97.69 109 CYS A CA 1
ATOM 897 C C . CYS A 1 109 ? 21.644 -3.985 -31.155 1.00 97.69 109 CYS A C 1
ATOM 899 O O . CYS A 1 109 ? 22.219 -3.556 -32.147 1.00 97.69 109 CYS A O 1
ATOM 901 N N . SER A 1 110 ? 22.254 -4.772 -30.262 1.00 97.69 110 SER A N 1
ATOM 902 C CA . SER A 1 110 ? 23.652 -5.191 -30.405 1.00 97.69 110 SER A CA 1
ATOM 903 C C . SER A 1 110 ? 23.885 -5.960 -31.706 1.00 97.69 110 SER A C 1
ATOM 905 O O . SER A 1 110 ? 24.843 -5.663 -32.417 1.00 97.69 110 SER A O 1
ATOM 907 N N . TYR A 1 111 ? 22.990 -6.890 -32.049 1.00 97.12 111 TYR A N 1
ATOM 908 C CA . TYR A 1 111 ? 23.071 -7.637 -33.301 1.00 97.12 111 TYR A CA 1
ATOM 909 C C . TYR A 1 111 ? 22.956 -6.724 -34.530 1.00 97.12 111 TYR A C 1
ATOM 911 O O . TYR A 1 111 ? 23.795 -6.796 -35.425 1.00 97.12 111 TYR A O 1
ATOM 919 N N . ILE A 1 112 ? 21.968 -5.824 -34.546 1.00 97.44 112 ILE A N 1
ATOM 920 C CA . ILE A 1 112 ? 21.742 -4.893 -35.663 1.00 97.44 112 ILE A CA 1
ATOM 921 C C . ILE A 1 112 ? 22.923 -3.930 -35.832 1.00 97.44 112 ILE A C 1
ATOM 923 O O . ILE A 1 112 ? 23.360 -3.688 -36.953 1.00 97.44 112 ILE A O 1
ATOM 927 N N . ILE A 1 113 ? 23.461 -3.391 -34.734 1.00 96.81 113 ILE A N 1
ATOM 928 C CA . ILE A 1 113 ? 24.620 -2.488 -34.772 1.00 96.81 113 ILE A CA 1
ATOM 929 C C . ILE A 1 113 ? 25.851 -3.220 -35.315 1.00 96.81 113 ILE A C 1
ATOM 931 O O . ILE A 1 113 ? 26.573 -2.661 -36.135 1.00 96.81 113 ILE A O 1
ATOM 935 N N . ALA A 1 114 ? 26.083 -4.466 -34.890 1.00 97.06 114 ALA A N 1
ATOM 936 C CA . ALA A 1 114 ? 27.210 -5.258 -35.372 1.00 97.06 114 ALA A CA 1
ATOM 937 C C . ALA A 1 114 ? 27.113 -5.546 -36.880 1.00 97.06 114 ALA A C 1
ATOM 939 O O . ALA A 1 114 ? 28.109 -5.424 -37.590 1.00 97.06 1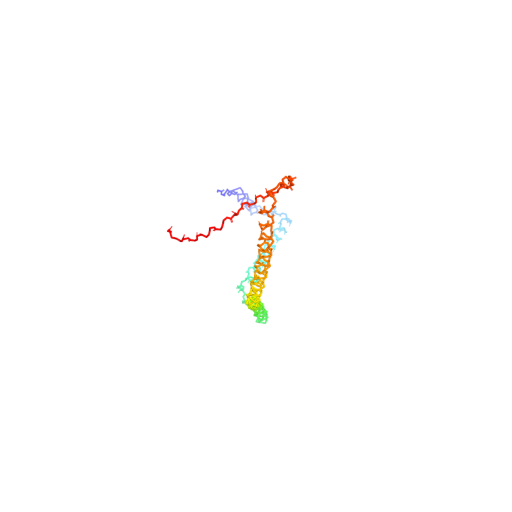14 ALA A O 1
ATOM 940 N N . ASP A 1 115 ? 25.926 -5.903 -37.370 1.00 96.50 115 ASP A N 1
ATOM 941 C CA . ASP A 1 115 ? 25.692 -6.155 -38.795 1.00 96.50 115 ASP A CA 1
ATOM 942 C C . ASP A 1 115 ? 25.836 -4.876 -39.636 1.00 96.50 115 ASP A C 1
ATOM 944 O O . ASP A 1 115 ? 26.572 -4.849 -40.623 1.00 96.50 115 ASP A O 1
ATOM 948 N N . GLY A 1 116 ? 25.238 -3.771 -39.176 1.00 96.12 116 GLY A N 1
ATOM 949 C CA . GLY A 1 116 ? 25.391 -2.461 -39.810 1.00 96.12 116 GLY A CA 1
ATOM 950 C C . GLY A 1 116 ? 26.845 -1.984 -39.846 1.00 96.12 116 GLY A C 1
ATOM 951 O O . GLY A 1 116 ? 27.284 -1.430 -40.852 1.00 96.12 116 GLY A O 1
ATOM 952 N N . GLY A 1 117 ? 27.617 -2.253 -38.788 1.00 95.44 117 GLY A N 1
ATOM 953 C CA . GLY A 1 117 ? 29.049 -1.960 -38.737 1.00 95.44 117 GLY A CA 1
ATOM 954 C C . GLY A 1 117 ? 29.842 -2.701 -39.813 1.00 95.44 117 GLY A C 1
ATOM 955 O O . GLY A 1 117 ? 30.656 -2.084 -40.495 1.00 95.44 117 GLY A O 1
ATOM 956 N N . LYS A 1 118 ? 29.558 -3.993 -40.028 1.00 96.62 118 LYS A N 1
ATOM 957 C CA . LYS A 1 118 ? 30.205 -4.780 -41.090 1.00 96.62 118 LYS A CA 1
ATOM 958 C C . LYS A 1 118 ? 29.889 -4.238 -42.478 1.00 96.62 118 LYS A C 1
ATOM 960 O O . LYS A 1 118 ? 30.797 -4.075 -43.283 1.00 96.62 118 LYS A O 1
ATOM 965 N N . MET A 1 119 ? 28.623 -3.919 -42.740 1.00 96.38 119 MET A N 1
ATOM 966 C CA . MET A 1 119 ? 28.217 -3.372 -44.037 1.00 96.38 119 MET A CA 1
ATOM 967 C C . MET A 1 119 ? 28.905 -2.039 -44.341 1.00 96.38 119 MET A C 1
ATOM 969 O O . MET A 1 119 ? 29.415 -1.850 -45.442 1.00 96.38 119 MET A O 1
ATOM 973 N N . LEU A 1 120 ? 28.992 -1.148 -43.350 1.00 96.12 120 LEU A N 1
ATOM 974 C CA . LEU A 1 120 ? 29.713 0.121 -43.478 1.00 96.12 120 LEU A CA 1
ATOM 975 C C . LEU A 1 120 ? 31.215 -0.083 -43.717 1.00 96.12 120 LEU A C 1
ATOM 977 O O . LEU A 1 120 ? 31.813 0.621 -44.531 1.00 96.12 120 LEU A O 1
ATOM 981 N N . GLU A 1 121 ? 31.834 -1.037 -43.021 1.00 96.50 121 GLU A N 1
ATOM 982 C CA . GLU A 1 121 ? 33.254 -1.348 -43.190 1.00 96.50 121 GLU A CA 1
ATOM 983 C C . GLU A 1 121 ? 33.552 -1.897 -44.594 1.00 96.50 121 GLU A C 1
ATOM 985 O O . GLU A 1 121 ? 34.534 -1.497 -45.227 1.00 96.50 121 GLU A O 1
ATOM 990 N N . ASP A 1 122 ? 32.686 -2.770 -45.108 1.00 97.00 122 ASP A N 1
ATOM 991 C CA . ASP A 1 122 ? 32.804 -3.339 -46.450 1.00 97.00 122 ASP A CA 1
ATOM 992 C C . ASP A 1 122 ? 32.614 -2.273 -47.541 1.00 97.00 122 ASP A C 1
ATOM 994 O O . ASP A 1 122 ? 33.407 -2.208 -48.488 1.00 97.00 122 ASP A O 1
ATOM 998 N N . GLU A 1 123 ? 31.632 -1.378 -47.392 1.00 97.25 123 GLU A N 1
ATOM 999 C CA . GLU A 1 123 ? 31.464 -0.232 -48.295 1.00 97.25 123 GLU A CA 1
ATOM 1000 C C . GLU A 1 123 ? 32.677 0.709 -48.259 1.00 97.25 123 GLU A C 1
ATOM 1002 O O . GLU A 1 123 ? 33.166 1.131 -49.310 1.00 97.25 123 GLU A O 1
ATOM 1007 N N . HIS A 1 124 ? 33.221 1.003 -47.074 1.00 96.75 124 HIS A N 1
ATOM 1008 C CA . HIS A 1 124 ? 34.412 1.842 -46.931 1.00 96.75 124 HIS A CA 1
ATOM 1009 C C . HIS A 1 124 ? 35.639 1.226 -47.622 1.00 96.75 124 HIS A C 1
ATOM 1011 O O . HIS A 1 124 ? 36.376 1.921 -48.333 1.00 96.75 124 HIS A O 1
ATOM 1017 N N . LYS A 1 125 ? 35.848 -0.088 -47.465 1.00 97.31 125 LYS A N 1
ATOM 1018 C CA . LYS A 1 125 ? 36.900 -0.835 -48.174 1.00 97.31 125 LYS A CA 1
ATOM 1019 C C . LYS A 1 125 ? 36.723 -0.736 -49.687 1.00 97.31 125 LYS A C 1
ATOM 1021 O O . LYS A 1 125 ? 37.686 -0.435 -50.392 1.00 97.31 125 LYS A O 1
ATOM 1026 N N . LEU A 1 126 ? 35.503 -0.926 -50.192 1.00 97.06 126 LEU A N 1
ATOM 1027 C CA . LEU A 1 126 ? 35.209 -0.827 -51.623 1.00 97.06 126 LEU A CA 1
ATOM 1028 C C . LEU A 1 126 ? 35.474 0.582 -52.174 1.00 97.06 126 LEU A C 1
ATOM 1030 O O . LEU A 1 126 ? 36.068 0.728 -53.245 1.00 97.06 126 LEU A O 1
ATOM 1034 N N . LEU A 1 127 ? 35.057 1.623 -51.450 1.00 96.06 127 LEU A N 1
ATOM 1035 C CA . LEU A 1 127 ? 35.301 3.012 -51.841 1.00 96.06 127 LEU A CA 1
ATOM 1036 C C . LEU A 1 127 ? 36.792 3.345 -51.846 1.00 96.06 127 LEU A C 1
ATOM 1038 O O . LEU A 1 127 ? 37.259 3.997 -52.776 1.00 96.06 127 LEU A O 1
ATOM 1042 N N . THR A 1 128 ? 37.542 2.847 -50.864 1.00 96.31 128 THR A N 1
ATOM 1043 C CA . THR A 1 128 ? 38.997 3.023 -50.796 1.00 96.31 128 THR A CA 1
ATOM 1044 C C . THR A 1 128 ? 39.685 2.357 -51.988 1.00 96.31 128 THR A C 1
ATOM 1046 O O . THR A 1 128 ? 40.538 2.974 -52.623 1.00 96.31 128 THR A O 1
ATOM 1049 N N . LEU A 1 129 ? 39.274 1.135 -52.350 1.00 96.00 129 LEU A N 1
ATOM 1050 C CA . LEU A 1 129 ? 39.776 0.450 -53.545 1.00 96.00 129 LEU A CA 1
ATOM 1051 C C . LEU A 1 129 ? 39.501 1.259 -54.818 1.00 96.00 129 LEU A C 1
ATOM 1053 O O . LEU A 1 129 ? 40.405 1.459 -55.627 1.00 96.00 129 LEU A O 1
ATOM 1057 N N . ARG A 1 130 ? 38.275 1.770 -54.983 1.00 95.31 130 ARG A N 1
ATOM 1058 C CA . ARG A 1 130 ? 37.910 2.592 -56.146 1.00 95.31 130 ARG A CA 1
ATOM 1059 C C . ARG A 1 130 ? 38.688 3.907 -56.193 1.00 95.31 130 ARG A C 1
ATOM 1061 O O . ARG A 1 130 ? 39.132 4.302 -57.267 1.00 95.31 130 ARG A O 1
ATOM 1068 N N . ALA A 1 131 ? 38.847 4.579 -55.056 1.00 93.12 131 ALA A N 1
ATOM 1069 C CA . ALA A 1 131 ? 39.604 5.823 -54.967 1.00 93.12 131 ALA A CA 1
ATOM 1070 C C . ALA A 1 131 ? 41.077 5.598 -55.334 1.00 93.12 131 ALA A C 1
ATOM 1072 O O . ALA A 1 131 ? 41.630 6.349 -56.132 1.00 93.12 131 ALA A O 1
ATOM 1073 N N . HIS A 1 132 ? 41.686 4.522 -54.824 1.00 93.81 132 HIS A N 1
ATOM 1074 C CA . HIS A 1 132 ? 43.051 4.149 -55.185 1.00 93.81 132 HIS A CA 1
ATOM 1075 C C . HIS A 1 132 ? 43.184 3.830 -56.680 1.00 93.81 132 HIS A C 1
ATOM 1077 O O . HIS A 1 132 ? 44.135 4.272 -57.318 1.00 93.81 132 HIS A O 1
ATOM 1083 N N . GLN A 1 133 ? 42.215 3.115 -57.261 1.00 92.19 133 GLN A N 1
ATOM 1084 C CA . GLN A 1 133 ? 42.212 2.833 -58.696 1.00 92.19 133 GLN A CA 1
ATOM 1085 C C . GLN A 1 133 ? 42.166 4.123 -59.532 1.00 92.19 133 GLN A C 1
ATOM 1087 O O . GLN A 1 133 ? 42.957 4.267 -60.461 1.00 92.19 133 GLN A O 1
ATOM 1092 N N . GLN A 1 134 ? 41.292 5.073 -59.183 1.00 90.81 134 GLN A N 1
ATOM 1093 C CA . GLN A 1 134 ? 41.220 6.367 -59.871 1.00 90.81 134 GLN A CA 1
ATOM 1094 C C . GLN A 1 134 ? 42.529 7.159 -59.757 1.00 90.81 134 GLN A C 1
ATOM 1096 O O . GLN A 1 134 ? 42.969 7.745 -60.742 1.00 90.81 134 GLN A O 1
ATOM 1101 N N . ASP A 1 135 ? 43.175 7.155 -58.589 1.00 86.25 135 ASP A N 1
ATOM 1102 C CA . ASP A 1 135 ? 44.465 7.827 -58.385 1.00 86.25 135 ASP A CA 1
ATOM 1103 C C . ASP A 1 135 ? 45.580 7.213 -59.250 1.00 86.25 135 ASP A C 1
ATOM 1105 O O . ASP A 1 135 ? 46.357 7.932 -59.877 1.00 86.25 135 ASP A O 1
ATOM 1109 N N . VAL A 1 136 ? 45.620 5.882 -59.375 1.00 87.38 136 VAL A N 1
ATOM 1110 C CA . VAL A 1 136 ? 46.580 5.186 -60.248 1.00 87.38 136 VAL A CA 1
ATOM 1111 C C . VAL A 1 136 ? 46.308 5.467 -61.728 1.00 87.38 136 VAL A C 1
ATOM 1113 O O . VAL A 1 136 ? 47.257 5.704 -62.473 1.00 87.38 136 VAL A O 1
ATOM 1116 N N . GLU A 1 137 ? 45.046 5.483 -62.166 1.00 81.88 137 GLU A N 1
ATOM 1117 C CA . GLU A 1 137 ? 44.672 5.826 -63.547 1.00 81.88 137 GLU A CA 1
ATOM 1118 C C . GLU A 1 137 ? 45.058 7.275 -63.895 1.00 81.88 137 GLU A C 1
ATOM 1120 O O . GLU A 1 137 ? 45.651 7.527 -64.947 1.00 81.88 137 GLU A O 1
ATOM 1125 N N . LEU A 1 138 ? 44.808 8.225 -62.986 1.00 81.19 138 LEU A N 1
ATOM 1126 C CA . LEU A 1 138 ? 45.206 9.626 -63.149 1.00 81.19 138 LEU A CA 1
ATOM 1127 C C . LEU A 1 138 ? 46.731 9.806 -63.091 1.00 81.19 138 LEU A C 1
ATOM 1129 O O . LEU A 1 138 ? 47.286 10.547 -63.900 1.00 81.19 138 LEU A O 1
ATOM 1133 N N . SER A 1 139 ? 47.430 9.105 -62.191 1.00 75.81 139 SER A N 1
ATOM 1134 C CA . SER A 1 139 ? 48.896 9.140 -62.094 1.00 75.81 139 SER A CA 1
ATOM 1135 C C . SER A 1 139 ? 49.568 8.488 -63.305 1.00 75.81 139 SER A C 1
ATOM 1137 O O . SER A 1 139 ? 50.572 9.001 -63.788 1.00 75.81 139 SER A O 1
ATOM 1139 N N . GLY A 1 140 ? 49.025 7.388 -63.833 1.00 66.50 140 GLY A N 1
ATOM 1140 C CA . GLY A 1 140 ? 49.500 6.742 -65.058 1.00 66.50 140 GLY A CA 1
ATOM 1141 C C . GLY A 1 140 ? 49.318 7.635 -66.285 1.00 66.50 140 GLY A C 1
ATOM 1142 O O . GLY A 1 140 ? 50.270 7.844 -67.033 1.00 66.50 140 GLY A O 1
ATOM 1143 N N . GLY A 1 141 ? 48.142 8.256 -66.429 1.00 66.50 141 GLY A N 1
ATOM 1144 C CA . GLY A 1 141 ? 47.880 9.236 -67.486 1.00 66.50 141 GLY A CA 1
ATOM 1145 C C . GLY A 1 141 ? 48.736 10.501 -67.366 1.00 66.50 141 GLY A C 1
ATOM 1146 O O . GLY A 1 141 ? 49.214 11.013 -68.375 1.00 66.50 141 GLY A O 1
ATOM 1147 N N . MET A 1 142 ? 49.000 10.980 -66.145 1.00 59.97 142 MET A N 1
ATOM 1148 C CA . MET A 1 142 ? 49.947 12.074 -65.905 1.00 59.97 142 MET A CA 1
ATOM 1149 C C . MET A 1 142 ? 51.382 11.682 -66.249 1.00 59.97 142 MET A C 1
ATOM 1151 O O . MET A 1 142 ? 52.085 12.510 -66.807 1.00 59.97 142 MET A O 1
ATOM 1155 N N . ARG A 1 143 ? 51.823 10.452 -65.955 1.00 60.81 143 ARG A N 1
ATOM 1156 C CA . ARG A 1 143 ? 53.168 9.972 -66.317 1.00 60.81 143 ARG A CA 1
ATOM 1157 C C . ARG A 1 143 ? 53.338 9.839 -67.833 1.00 60.81 143 ARG A C 1
ATOM 1159 O O . ARG A 1 143 ? 54.385 10.219 -68.335 1.00 60.81 143 ARG A O 1
ATOM 1166 N N . ASP A 1 144 ? 52.325 9.382 -68.569 1.00 58.72 144 ASP A N 1
ATOM 1167 C CA . ASP A 1 144 ? 52.363 9.348 -70.043 1.00 58.72 144 ASP A CA 1
ATOM 1168 C C . ASP A 1 144 ? 52.352 10.756 -70.657 1.00 58.72 144 ASP A C 1
ATOM 1170 O O . ASP A 1 144 ? 53.070 11.032 -71.623 1.00 58.72 144 ASP A O 1
ATOM 1174 N N . LEU A 1 145 ? 51.575 11.672 -70.072 1.00 61.66 145 LEU A N 1
ATOM 1175 C CA . LEU A 1 145 ? 51.551 13.072 -70.482 1.00 61.66 145 LEU A CA 1
ATOM 1176 C C . LEU A 1 145 ? 52.889 13.773 -70.160 1.00 61.66 145 LEU A C 1
ATOM 1178 O O . LEU A 1 145 ? 53.397 14.521 -70.991 1.00 61.66 145 LEU A O 1
ATOM 1182 N N . ASP A 1 146 ? 53.498 13.474 -69.009 1.00 58.22 146 ASP A N 1
ATOM 1183 C CA . ASP A 1 146 ? 54.826 13.946 -68.587 1.00 58.22 146 ASP A CA 1
ATOM 1184 C C . ASP A 1 146 ? 55.937 13.401 -69.501 1.00 58.22 146 ASP A C 1
ATOM 1186 O O . ASP A 1 146 ? 56.785 14.164 -69.950 1.00 58.22 146 ASP A O 1
ATOM 1190 N N . ILE A 1 147 ? 55.878 12.127 -69.916 1.00 60.59 147 ILE A N 1
ATOM 1191 C CA . ILE A 1 147 ? 56.791 11.563 -70.930 1.00 60.59 147 ILE A CA 1
ATOM 1192 C C . ILE A 1 147 ? 56.625 12.280 -72.282 1.00 60.59 147 ILE A C 1
ATOM 1194 O O . ILE A 1 147 ? 57.620 12.578 -72.949 1.00 60.59 147 ILE A O 1
ATOM 1198 N N . GLY A 1 148 ? 55.390 12.607 -72.679 1.00 57.72 148 GLY A N 1
ATOM 1199 C CA . GLY A 1 148 ? 55.099 13.385 -73.887 1.00 57.72 148 GLY A CA 1
ATOM 1200 C C . GLY A 1 148 ? 55.633 14.823 -73.833 1.00 57.72 148 GLY A C 1
ATOM 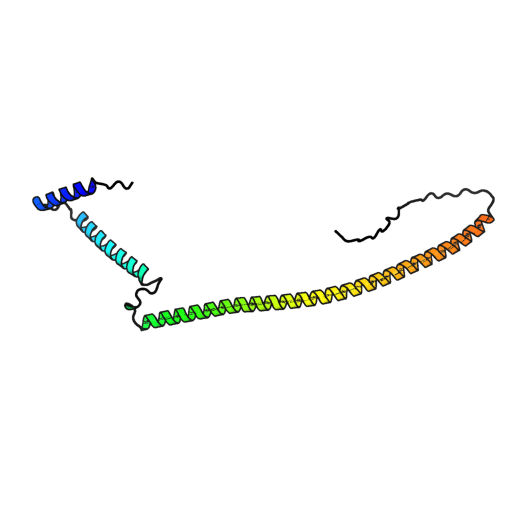1201 O O . GLY A 1 148 ? 56.218 15.298 -74.808 1.00 57.72 148 GLY A O 1
ATOM 1202 N N . TYR A 1 149 ? 55.500 15.502 -72.690 1.00 57.81 149 TYR A N 1
ATOM 1203 C CA . TYR A 1 149 ? 56.046 16.847 -72.472 1.00 57.81 149 TYR A CA 1
ATOM 1204 C C . TYR A 1 149 ? 57.574 16.851 -72.344 1.00 57.81 149 TYR A C 1
ATOM 1206 O O . TYR A 1 149 ? 58.223 17.749 -72.883 1.00 57.81 149 TYR A O 1
ATOM 1214 N N . GLN A 1 150 ? 58.162 15.830 -71.718 1.00 54.31 150 GLN A N 1
ATOM 1215 C CA . GLN A 1 150 ? 59.609 15.647 -71.595 1.00 54.31 150 GLN A CA 1
ATOM 1216 C C . GLN A 1 150 ? 60.260 15.430 -72.973 1.00 54.31 150 GLN A C 1
ATOM 1218 O O . GLN A 1 150 ? 61.293 16.032 -73.258 1.00 54.31 150 GLN A O 1
ATOM 1223 N N . TYR A 1 151 ? 59.647 14.642 -73.868 1.00 54.28 151 TYR A N 1
ATOM 1224 C CA . TYR A 1 151 ? 60.141 14.466 -75.245 1.00 54.28 151 TYR A CA 1
ATOM 1225 C C . TYR A 1 151 ? 60.012 15.743 -76.090 1.00 54.28 151 TYR A C 1
ATOM 1227 O O . TYR A 1 151 ? 60.856 16.006 -76.948 1.00 54.28 151 TYR A O 1
ATOM 1235 N N . HIS A 1 152 ? 58.984 16.562 -75.841 1.00 53.38 152 HIS A N 1
ATOM 1236 C CA . HIS A 1 152 ? 58.797 17.839 -76.536 1.00 53.38 152 HIS A CA 1
ATOM 1237 C C . HIS A 1 152 ? 59.716 18.955 -76.009 1.00 53.38 152 HIS A C 1
ATOM 1239 O O . HIS A 1 152 ? 60.087 19.850 -76.768 1.00 53.38 152 HIS A O 1
ATOM 1245 N N . GLN A 1 153 ? 60.137 18.898 -74.739 1.00 48.47 153 GLN A N 1
ATOM 1246 C CA . GLN A 1 153 ? 61.054 19.883 -74.152 1.00 48.47 153 GLN A CA 1
ATOM 1247 C C . GLN A 1 153 ? 62.491 19.776 -74.678 1.00 48.47 153 GLN A C 1
ATOM 1249 O O . GLN A 1 153 ? 63.161 20.798 -74.787 1.00 48.47 153 GLN A O 1
ATOM 1254 N N . VAL A 1 154 ? 62.965 18.587 -75.070 1.00 49.53 154 VAL A N 1
ATOM 1255 C CA . VAL A 1 154 ? 64.336 18.422 -75.602 1.00 49.53 154 VAL A CA 1
ATOM 1256 C C . VAL A 1 154 ? 64.495 19.034 -77.009 1.00 49.53 154 VAL A C 1
ATOM 1258 O O . VAL A 1 154 ? 65.614 19.285 -77.449 1.00 49.53 154 VAL A O 1
ATOM 1261 N N . HIS A 1 155 ? 63.394 19.341 -77.706 1.00 46.53 155 HIS A N 1
ATOM 1262 C CA . HIS A 1 155 ? 63.417 19.934 -79.050 1.00 46.53 155 HIS A CA 1
ATOM 1263 C C . HIS A 1 155 ? 63.090 21.435 -79.113 1.00 46.53 1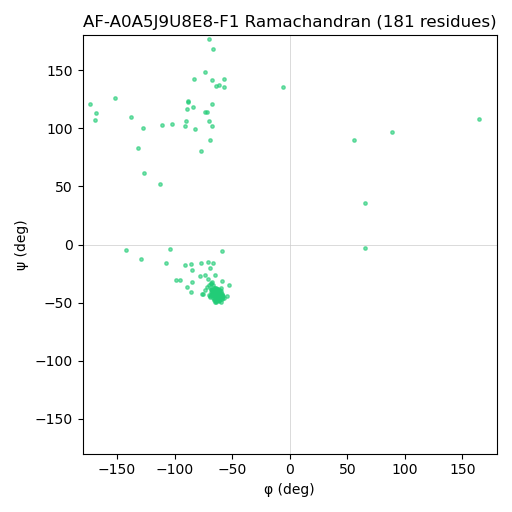55 HIS A C 1
ATOM 1265 O O . HIS A 1 155 ? 63.198 22.018 -80.191 1.00 46.53 155 HIS A O 1
ATOM 1271 N N . HIS A 1 156 ? 62.745 22.079 -77.995 1.00 45.50 156 HIS A N 1
ATOM 1272 C CA . HIS A 1 156 ? 62.400 23.506 -77.960 1.00 45.50 156 HIS A CA 1
ATOM 1273 C C . HIS A 1 156 ? 63.432 24.350 -77.198 1.00 45.50 156 HIS A C 1
ATOM 1275 O O . HIS A 1 156 ? 63.103 25.184 -76.359 1.00 45.50 156 HIS A O 1
ATOM 1281 N N . ASP A 1 157 ? 64.703 24.195 -77.571 1.00 46.03 157 ASP A N 1
ATOM 1282 C CA . ASP A 1 157 ? 65.669 25.288 -77.456 1.00 46.03 157 ASP A CA 1
ATOM 1283 C C . ASP A 1 157 ? 65.292 26.358 -78.490 1.00 46.03 157 ASP A C 1
ATOM 1285 O O . ASP A 1 157 ? 65.693 26.283 -79.654 1.00 46.03 157 ASP A O 1
ATOM 1289 N N . ARG A 1 158 ? 64.448 27.310 -78.075 1.00 49.12 158 ARG A N 1
ATOM 1290 C CA . ARG A 1 158 ? 64.454 28.737 -78.454 1.00 49.12 158 ARG A CA 1
ATOM 1291 C C . ARG A 1 158 ? 63.121 29.374 -78.081 1.00 49.12 158 ARG A C 1
ATOM 1293 O O . ARG A 1 158 ? 62.101 29.139 -78.720 1.00 49.12 158 ARG A O 1
ATOM 1300 N N . ASP A 1 159 ? 63.215 30.201 -77.046 1.00 45.97 159 ASP A N 1
ATOM 1301 C CA . ASP A 1 159 ? 62.446 31.423 -76.843 1.00 45.97 159 ASP A CA 1
ATOM 1302 C C . ASP A 1 159 ? 60.923 31.282 -76.875 1.00 45.97 159 ASP A C 1
ATOM 1304 O O . ASP A 1 159 ? 60.336 31.498 -77.916 1.00 45.97 159 ASP A O 1
ATOM 1308 N N . PHE A 1 160 ? 60.265 31.028 -75.738 1.00 37.34 160 PHE A N 1
ATOM 1309 C CA . PHE A 1 160 ? 58.970 31.653 -75.407 1.00 37.34 160 PHE A CA 1
ATOM 1310 C C . PHE A 1 160 ? 58.613 31.388 -73.935 1.00 37.34 160 PHE A C 1
ATOM 1312 O O . PHE A 1 160 ? 58.344 30.267 -73.512 1.00 37.34 160 PHE A O 1
ATOM 1319 N N . THR A 1 161 ? 58.605 32.450 -73.133 1.00 48.81 161 THR A N 1
ATOM 1320 C CA . THR A 1 161 ? 58.159 32.442 -71.738 1.00 48.81 161 THR A CA 1
ATOM 1321 C C . THR A 1 161 ? 56.637 32.296 -71.673 1.00 48.81 161 THR A C 1
ATOM 1323 O O . THR A 1 161 ? 55.930 33.228 -72.058 1.00 48.81 161 THR A O 1
ATOM 1326 N N . SER A 1 162 ? 56.119 31.180 -71.146 1.00 46.19 162 SER A N 1
ATOM 1327 C CA . SER A 1 162 ? 54.696 31.050 -70.796 1.00 46.19 162 SER A CA 1
ATOM 1328 C C . SER A 1 162 ? 54.511 30.577 -69.350 1.00 46.19 162 SER A C 1
ATOM 1330 O O . SER A 1 162 ? 54.713 29.420 -68.998 1.00 46.19 162 SER A O 1
ATOM 1332 N N . GLN A 1 163 ? 54.218 31.582 -68.531 1.00 51.22 163 GLN A N 1
ATOM 1333 C CA . GLN A 1 163 ? 53.477 31.651 -67.270 1.00 51.22 163 GLN A CA 1
ATOM 1334 C C . GLN A 1 163 ? 52.768 30.376 -66.764 1.00 51.22 163 GLN A C 1
ATOM 1336 O O . GLN A 1 163 ? 52.015 29.766 -67.507 1.00 51.22 163 GLN A O 1
ATOM 1341 N N . MET A 1 164 ? 52.899 30.087 -65.458 1.00 37.22 164 MET A N 1
ATOM 1342 C CA . MET A 1 164 ? 51.788 29.806 -64.519 1.00 37.22 164 MET A CA 1
ATOM 1343 C C . MET A 1 164 ? 52.327 29.670 -63.074 1.00 37.22 164 MET A C 1
ATOM 1345 O O . MET A 1 164 ? 53.151 28.790 -62.824 1.00 37.22 164 MET A O 1
ATOM 1349 N N . PRO A 1 165 ? 51.882 30.482 -62.091 1.00 56.56 165 PRO A N 1
ATOM 1350 C CA . PRO A 1 165 ? 52.267 30.318 -60.694 1.00 56.56 165 PRO A CA 1
ATOM 1351 C C . PRO A 1 165 ? 51.142 29.643 -59.899 1.00 56.56 165 PRO A C 1
ATOM 1353 O O . PRO A 1 165 ? 50.176 30.297 -59.517 1.00 56.56 165 PRO A O 1
ATOM 1356 N N . PHE A 1 166 ? 51.280 28.354 -59.589 1.00 43.50 166 PHE A N 1
ATOM 1357 C CA . PHE A 1 166 ? 50.459 27.715 -58.556 1.00 43.50 166 PHE A CA 1
ATOM 1358 C C . PHE A 1 166 ? 51.302 26.784 -57.686 1.00 43.50 166 PHE A C 1
ATOM 1360 O O . PHE A 1 166 ? 51.714 25.709 -58.110 1.00 43.50 166 PHE A O 1
ATOM 1367 N N . THR A 1 167 ? 51.520 27.185 -56.433 1.00 42.91 167 THR A N 1
ATOM 1368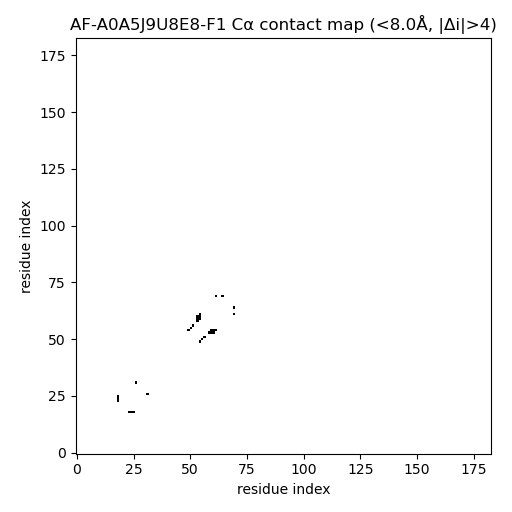 C CA . THR A 1 167 ? 51.970 26.297 -55.355 1.00 42.91 167 THR A CA 1
ATOM 1369 C C . THR A 1 167 ? 51.096 26.524 -54.122 1.00 42.91 167 THR A C 1
ATOM 1371 O O . THR A 1 167 ? 51.447 27.255 -53.201 1.00 42.91 167 THR A O 1
ATOM 1374 N N . PHE A 1 168 ? 49.927 25.882 -54.077 1.00 45.00 168 PHE A N 1
ATOM 1375 C CA . PHE A 1 168 ? 49.233 25.674 -52.807 1.00 45.00 168 PHE A CA 1
ATOM 1376 C C . PHE A 1 168 ? 49.855 24.442 -52.144 1.00 45.00 168 PHE A C 1
ATOM 1378 O O . PHE A 1 168 ? 49.585 23.310 -52.536 1.00 45.00 168 PHE A O 1
ATOM 1385 N N . ARG A 1 169 ? 50.763 24.659 -51.188 1.00 56.44 169 ARG A N 1
ATOM 1386 C CA . ARG A 1 169 ? 51.332 23.578 -50.377 1.00 56.44 169 ARG A CA 1
ATOM 1387 C C . ARG A 1 169 ? 50.477 23.380 -49.131 1.00 56.44 169 ARG A C 1
ATOM 1389 O O . ARG A 1 169 ? 50.577 24.165 -48.194 1.00 56.44 169 ARG A O 1
ATOM 1396 N N . VAL A 1 170 ? 49.695 22.305 -49.098 1.00 57.22 170 VAL A N 1
ATOM 1397 C CA . VAL A 1 170 ? 49.212 21.740 -47.832 1.00 57.22 170 VAL A CA 1
ATOM 1398 C C . VAL A 1 170 ? 50.269 20.748 -47.359 1.00 57.22 170 VAL A C 1
ATOM 1400 O O . VAL A 1 170 ? 50.654 19.851 -48.107 1.00 57.22 170 VAL A O 1
ATOM 1403 N N . GLN A 1 171 ? 50.796 20.952 -46.152 1.00 53.69 171 GLN A N 1
ATOM 1404 C CA . GLN A 1 171 ? 51.723 20.003 -45.537 1.00 53.69 171 GLN A CA 1
ATOM 1405 C C . GLN A 1 171 ? 50.994 18.690 -45.204 1.00 53.69 171 GLN A C 1
ATOM 1407 O O . GLN A 1 171 ? 49.856 18.750 -44.733 1.00 53.69 171 GLN A O 1
ATOM 1412 N N . PRO A 1 172 ? 51.630 17.518 -45.377 1.00 53.66 172 PRO A N 1
ATOM 1413 C CA . PRO A 1 172 ? 51.086 16.264 -44.878 1.00 53.66 172 PRO A CA 1
ATOM 1414 C C . PRO A 1 172 ? 51.099 16.282 -43.346 1.00 53.66 172 PRO A C 1
ATOM 1416 O O . PRO A 1 172 ? 52.159 16.398 -42.731 1.00 53.66 172 PRO A O 1
ATOM 1419 N N . SER A 1 173 ? 49.937 16.143 -42.711 1.00 56.31 173 SER A N 1
ATOM 1420 C CA . SER A 1 173 ? 49.883 15.718 -41.313 1.00 56.31 173 SER A CA 1
ATOM 1421 C C . SER A 1 173 ? 50.292 14.246 -41.261 1.00 56.31 173 SER A C 1
ATOM 1423 O O . SER A 1 173 ? 49.542 13.376 -41.705 1.00 56.31 173 SER A O 1
ATOM 1425 N N . HIS A 1 174 ? 51.505 13.982 -40.780 1.00 56.19 174 HIS A N 1
ATOM 1426 C CA . HIS A 1 174 ? 52.006 12.631 -40.534 1.00 56.19 174 HIS A CA 1
ATOM 1427 C C . HIS A 1 174 ? 51.091 11.860 -39.561 1.00 56.19 174 HIS A C 1
ATOM 1429 O O . HIS A 1 174 ? 50.633 12.450 -38.579 1.00 56.19 174 HIS A O 1
ATOM 1435 N N . PRO A 1 175 ? 50.875 10.547 -39.767 1.00 60.47 175 PRO A N 1
ATOM 1436 C CA . PRO A 1 175 ? 50.304 9.672 -38.759 1.00 60.47 175 PRO A CA 1
ATOM 1437 C C . PRO A 1 175 ? 51.444 9.090 -37.917 1.00 60.47 175 PRO A C 1
ATOM 1439 O O . PRO A 1 175 ? 52.261 8.339 -38.443 1.00 60.47 175 PRO A O 1
ATOM 1442 N N . ASN A 1 176 ? 51.494 9.388 -36.620 1.00 46.09 176 ASN A N 1
ATOM 1443 C CA . ASN A 1 176 ? 52.255 8.556 -35.690 1.00 46.09 176 ASN A CA 1
ATOM 1444 C C . ASN A 1 176 ? 51.276 7.834 -34.765 1.00 46.09 176 ASN A C 1
ATOM 1446 O O . ASN A 1 176 ? 50.722 8.421 -33.839 1.00 46.09 176 ASN A O 1
ATOM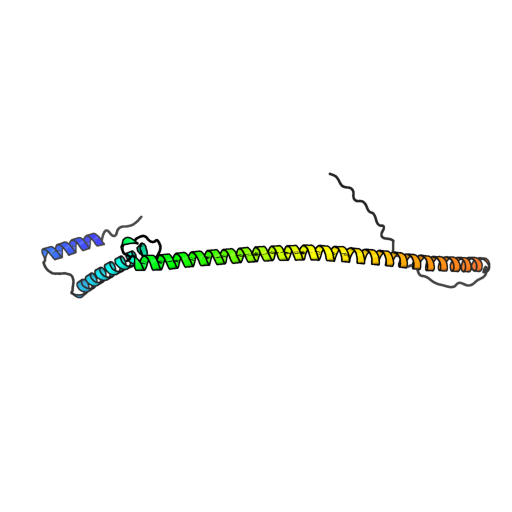 1450 N N . LEU A 1 177 ? 51.079 6.548 -35.070 1.00 54.59 177 LEU A N 1
ATOM 1451 C CA . LEU A 1 177 ? 50.823 5.517 -34.072 1.00 54.59 177 LEU A CA 1
ATOM 1452 C C . LEU A 1 177 ? 51.989 5.510 -33.078 1.00 54.59 177 LEU A C 1
ATOM 1454 O O . LEU A 1 177 ? 53.136 5.482 -33.518 1.00 54.59 177 LEU A O 1
ATOM 1458 N N . GLN A 1 178 ? 51.679 5.438 -31.787 1.00 52.53 178 GLN A N 1
ATOM 1459 C CA . GLN A 1 178 ? 52.261 4.441 -30.885 1.00 52.53 178 GLN A CA 1
ATOM 1460 C C . GLN A 1 178 ? 51.495 4.462 -29.560 1.00 52.53 178 GLN A C 1
ATOM 1462 O O . GLN A 1 178 ? 51.566 5.414 -28.787 1.00 52.53 178 GLN A O 1
ATOM 1467 N N . GLU A 1 179 ? 50.700 3.410 -29.372 1.00 52.69 179 GLU A N 1
ATOM 1468 C CA . GLU A 1 179 ? 50.475 2.811 -28.061 1.00 52.69 179 GLU A CA 1
ATOM 1469 C C . GLU A 1 179 ? 51.831 2.317 -27.547 1.00 52.69 179 GLU A C 1
ATOM 1471 O O . GLU A 1 179 ? 52.581 1.743 -28.331 1.00 52.69 179 GLU A O 1
ATOM 1476 N N . ASP A 1 180 ? 52.118 2.543 -26.270 1.00 53.25 180 ASP A N 1
ATOM 1477 C CA . ASP A 1 180 ? 52.847 1.598 -25.424 1.00 53.25 180 ASP A CA 1
ATOM 1478 C C . ASP A 1 180 ? 52.380 1.832 -23.976 1.00 53.25 180 ASP A C 1
ATOM 1480 O O . ASP A 1 180 ? 52.324 2.966 -23.488 1.00 53.25 180 ASP A O 1
ATOM 1484 N N . GLU A 1 181 ? 51.935 0.737 -23.361 1.00 53.09 181 GLU A N 1
ATOM 1485 C CA . GLU A 1 181 ? 51.516 0.586 -21.967 1.00 53.09 181 GLU A CA 1
ATOM 1486 C C . GLU A 1 181 ? 52.714 0.679 -20.988 1.00 53.09 181 GLU A C 1
ATOM 1488 O O . GLU A 1 181 ? 53.870 0.733 -21.402 1.00 53.09 181 GLU A O 1
ATOM 1493 N N . ASP A 1 182 ? 52.385 0.618 -19.690 1.00 53.50 182 ASP A N 1
ATOM 1494 C CA . ASP A 1 182 ? 53.235 0.288 -18.527 1.00 53.50 182 ASP A CA 1
ATOM 1495 C C . ASP A 1 182 ? 54.006 1.428 -17.820 1.00 53.50 182 ASP A C 1
ATOM 1497 O O . ASP A 1 182 ? 55.111 1.800 -18.207 1.00 53.50 182 ASP A O 1
ATOM 1501 N N . GLU A 1 183 ? 53.434 1.966 -16.726 1.00 44.56 183 GLU A N 1
ATOM 1502 C CA . GLU A 1 183 ? 53.762 1.617 -15.313 1.00 44.56 183 GLU A CA 1
ATOM 1503 C C . GLU A 1 183 ? 52.845 2.363 -14.313 1.00 44.56 183 GLU A C 1
ATOM 1505 O O . GLU A 1 183 ? 52.663 3.598 -14.444 1.00 44.56 183 GLU A O 1
#

Secondary structure (DSSP, 8-state):
-----TTHHHHHHHHHHHHHHH----S-HHHHHHHHHHHHHHHHHHHHHHIIIIISSS-TTTTSS-HHHHHHHHHHHHHHHHHHHHHHHHHHHHHHHHHHHHHHHHHHHHHHHHHHHHHHHHHHHHHHHHHHHHHHHHHHHHHHHHHHHHHHHTT--S-----------PPP-----------

Organism: NCBI:txid38414

InterPro domains:
  IPR002487 Transcription factor, K-box [PF01486] (29-92)
  IPR002487 Transcription factor, K-box [PS51297] (31-137)

Foldseek 3Di:
DDPDPPPVVVVVVVVVVCCVVVVDDPDDPVNVVVVVVVVVVVVVVVVVCCCVVDPPDDVNPPVVDDPVVVVVVVVVVVVVVVVVVVVVVVVVVVVVVVVVVVVVVVVVVVVVVVVVVVVVVVVVVVVVVVVVVVVVVVVVVVVVVVVVVVVVVVVPPDDDDDDDDDDPDDDDPDDDDDDDDDD